Protein AF-A0A7S2UTF7-F1 (afdb_monomer_lite)

Radius of gyration: 22.16 Å; chains: 1; bounding box: 65×54×62 Å

Sequence (319 aa):
NARALSFVKFNALLNGFNDDRVQVLQGDLIQLQQAFTTQRSPQIISTTTTTTLSHDAPKEAHQFWHSLKQPHALFPKRCASSHENNARPYDIILANPPFIPVPPDTEGVADGETHTKEADGSVIFQTDDNVRREISRRYGLFSSGGSDGENVLISVIQVASKLLATKEGLLAIVSEYMNPPMPSTPSSDLKDDTNRNRNDVLDVCQKMQYWWEIASSHCSAKGILLTNEFPLSALEYARRRANDASEWHSWEQHLIACNITTISPGLLFVRTEEASGRFDLHHYITPKTDKGSIWTPNNFKAVEFTKQSLSQLWGDGER

pLDDT: mean 71.81, std 21.93, range [31.22, 96.62]

InterPro domains:
  IPR002052 DNA methylase, N-6 adenine-specific, conserved site [PS00092] (93-99)
  IPR029063 S-adenosyl-L-methionine-dependent methyltransferase superfamily [G3DSA:3.40.50.150] (1-185)
  IPR029063 S-adenosyl-L-methionine-dependent methyltransferase superfamily [SSF53335] (2-165)

Structure (mmCIF, N/CA/C/O backbone):
data_AF-A0A7S2UTF7-F1
#
_entry.id   AF-A0A7S2UTF7-F1
#
loop_
_atom_site.group_PDB
_atom_site.id
_atom_site.type_symbol
_atom_site.label_atom_id
_atom_site.label_alt_id
_atom_site.label_comp_id
_atom_site.label_asym_id
_atom_site.label_entity_id
_atom_site.label_seq_id
_atom_site.pdbx_PDB_ins_code
_atom_site.Cartn_x
_atom_site.Cartn_y
_atom_site.Cartn_z
_atom_site.occupancy
_atom_site.B_iso_or_equiv
_atom_site.auth_seq_id
_atom_site.auth_comp_id
_atom_site.auth_asym_id
_atom_site.auth_atom_id
_atom_site.pdbx_PDB_model_num
ATOM 1 N N . ASN A 1 1 ? -15.471 -10.642 -9.808 1.00 51.31 1 ASN A N 1
ATOM 2 C CA . ASN A 1 1 ? -14.606 -11.734 -10.312 1.00 51.31 1 ASN A CA 1
ATOM 3 C C . ASN A 1 1 ? -14.613 -12.869 -9.300 1.00 51.31 1 ASN A C 1
ATOM 5 O O . ASN A 1 1 ? -14.343 -12.610 -8.137 1.00 51.31 1 ASN A O 1
ATOM 9 N N . ALA A 1 2 ? -14.923 -14.095 -9.721 1.00 48.34 2 ALA A N 1
ATOM 10 C CA . ALA A 1 2 ? -15.074 -15.238 -8.817 1.00 48.34 2 ALA A CA 1
ATOM 11 C C . ALA A 1 2 ? -13.768 -15.676 -8.122 1.00 48.34 2 ALA A C 1
ATOM 13 O O . ALA A 1 2 ? -13.809 -16.105 -6.978 1.00 48.34 2 ALA A O 1
ATOM 14 N N . ARG A 1 3 ? -12.604 -15.513 -8.762 1.00 45.22 3 ARG A N 1
ATOM 15 C CA . ARG A 1 3 ? -11.300 -15.974 -8.259 1.00 45.22 3 ARG A CA 1
ATOM 16 C C . ARG A 1 3 ? -10.802 -15.173 -7.054 1.00 45.22 3 ARG A C 1
ATOM 18 O O . ARG A 1 3 ? -10.359 -15.773 -6.082 1.00 45.22 3 ARG A O 1
ATOM 25 N N . ALA A 1 4 ? -10.905 -13.843 -7.090 1.00 50.38 4 ALA A N 1
ATOM 26 C CA . ALA A 1 4 ? -10.557 -12.994 -5.944 1.00 50.38 4 ALA A CA 1
ATOM 27 C C . ALA A 1 4 ? -11.474 -13.274 -4.740 1.00 50.38 4 ALA A C 1
ATOM 29 O O . ALA A 1 4 ? -11.007 -13.372 -3.611 1.00 50.38 4 ALA A O 1
ATOM 30 N N . LEU A 1 5 ? -12.767 -13.505 -4.996 1.00 56.62 5 LEU A N 1
ATOM 31 C CA . LEU A 1 5 ? -13.734 -13.912 -3.971 1.00 56.62 5 LEU A CA 1
ATOM 32 C C . LEU A 1 5 ? -13.377 -15.267 -3.364 1.00 56.62 5 LEU A C 1
ATOM 34 O O . LEU A 1 5 ? -13.376 -15.404 -2.146 1.00 56.62 5 LEU A O 1
ATOM 38 N N . SER A 1 6 ? -13.030 -16.251 -4.196 1.00 53.44 6 SER A N 1
ATOM 39 C CA . SER A 1 6 ? -12.553 -17.552 -3.729 1.00 53.44 6 SER A CA 1
ATOM 40 C C . SER A 1 6 ? -11.276 -17.424 -2.902 1.00 53.44 6 SER A C 1
ATOM 42 O O . SER A 1 6 ? -11.156 -18.105 -1.893 1.00 53.44 6 SER A O 1
ATOM 44 N N . PHE A 1 7 ? -10.352 -16.535 -3.275 1.00 54.03 7 PHE A N 1
ATOM 45 C CA . PHE A 1 7 ? -9.117 -16.306 -2.522 1.00 54.03 7 PHE A CA 1
ATOM 46 C C . PHE A 1 7 ? -9.369 -15.638 -1.162 1.00 54.03 7 PHE A C 1
ATOM 48 O O . PHE A 1 7 ? -8.790 -16.049 -0.159 1.00 54.03 7 PHE A O 1
ATOM 55 N N . VAL A 1 8 ? -10.257 -14.642 -1.100 1.00 59.91 8 VAL A N 1
ATOM 56 C CA . VAL A 1 8 ? -10.654 -13.989 0.159 1.00 59.91 8 VAL A CA 1
ATOM 57 C C . VAL A 1 8 ? -11.387 -14.971 1.074 1.00 59.91 8 VAL A C 1
ATOM 59 O O . VAL A 1 8 ? -11.031 -15.089 2.243 1.00 59.91 8 VAL A O 1
ATOM 62 N N . LYS A 1 9 ? -12.346 -15.739 0.540 1.00 61.28 9 LYS A N 1
ATOM 63 C CA . LYS A 1 9 ? -13.046 -16.792 1.293 1.00 61.28 9 LYS A CA 1
ATOM 64 C C . LYS A 1 9 ? -12.088 -17.863 1.806 1.00 61.28 9 LYS A C 1
ATOM 66 O O . LYS A 1 9 ? -12.155 -18.238 2.968 1.00 61.28 9 LYS A O 1
ATOM 71 N N . PHE A 1 10 ? -11.155 -18.306 0.967 1.00 58.03 10 PHE A N 1
ATOM 72 C CA . PHE A 1 10 ? -10.124 -19.264 1.356 1.00 58.03 10 PHE A CA 1
ATOM 73 C C . PHE A 1 10 ? -9.250 -18.743 2.507 1.00 58.03 10 PHE A C 1
ATOM 75 O O . PHE A 1 10 ? -9.032 -19.462 3.477 1.00 58.03 10 PHE A O 1
ATOM 82 N N . ASN A 1 11 ? -8.802 -17.484 2.450 1.00 52.25 11 ASN A N 1
ATOM 83 C CA . ASN A 1 11 ? -8.038 -16.879 3.545 1.00 52.25 11 ASN A CA 1
ATOM 84 C C . ASN A 1 11 ? -8.863 -16.735 4.830 1.00 52.25 11 ASN A C 1
ATOM 86 O O . ASN A 1 11 ? -8.334 -16.956 5.916 1.00 52.25 11 ASN A O 1
ATOM 90 N N . ALA A 1 12 ? -10.148 -16.394 4.731 1.00 63.25 12 ALA A N 1
ATOM 91 C CA . ALA A 1 12 ? -11.024 -16.316 5.895 1.00 63.25 12 ALA A CA 1
ATOM 92 C C . ALA A 1 12 ? -11.204 -17.694 6.562 1.00 63.25 12 ALA A C 1
ATOM 94 O O . ALA A 1 12 ? -11.025 -17.815 7.774 1.00 63.25 12 ALA A O 1
ATOM 95 N N . LEU A 1 13 ? -11.431 -18.745 5.766 1.00 60.41 13 LEU A N 1
ATOM 96 C CA . LEU A 1 13 ? -11.520 -20.128 6.250 1.00 60.41 13 LEU A CA 1
ATOM 97 C C . LEU A 1 13 ? -10.223 -20.586 6.932 1.00 60.41 13 LEU A C 1
ATOM 99 O O . LEU A 1 13 ? -10.274 -21.175 8.009 1.00 60.41 13 LEU A O 1
ATOM 103 N N . LEU A 1 14 ? -9.056 -20.266 6.356 1.00 54.56 14 LEU A N 1
ATOM 104 C CA . LEU A 1 14 ? -7.750 -20.564 6.963 1.00 54.56 14 LEU A CA 1
ATOM 105 C C . LEU A 1 14 ? -7.560 -19.924 8.347 1.00 54.56 14 LEU A C 1
ATOM 107 O O . LEU A 1 14 ? -6.813 -20.457 9.161 1.00 54.56 14 LEU A O 1
ATOM 111 N N . ASN A 1 15 ? -8.237 -18.807 8.620 1.00 55.47 15 ASN A N 1
ATOM 112 C CA . ASN A 1 15 ? -8.179 -18.099 9.898 1.00 55.47 15 ASN A CA 1
ATOM 113 C C . ASN A 1 15 ? -9.370 -18.429 10.821 1.00 55.47 15 ASN A C 1
ATOM 115 O O . ASN A 1 15 ? -9.618 -17.714 11.788 1.00 55.47 15 ASN A O 1
ATOM 119 N N . GLY A 1 16 ? -10.110 -19.510 10.540 1.00 71.69 16 GLY A N 1
ATOM 120 C CA . GLY A 1 16 ? -11.188 -20.006 11.401 1.00 71.69 16 GLY A CA 1
ATOM 121 C C . GLY A 1 16 ? -12.515 -19.252 11.275 1.00 71.69 16 GLY A C 1
ATOM 122 O O . GLY A 1 16 ? -13.391 -19.404 12.128 1.00 71.69 16 GLY A O 1
ATOM 123 N N . PHE A 1 17 ? -12.688 -18.439 10.231 1.00 72.62 17 PHE A N 1
ATOM 124 C CA . PHE A 1 17 ? -13.971 -17.810 9.930 1.00 72.62 17 PHE A CA 1
ATOM 125 C C . PHE A 1 17 ? -14.799 -18.725 9.027 1.00 72.62 17 PHE A C 1
ATOM 127 O O . PHE A 1 17 ? -14.379 -19.062 7.923 1.00 72.62 17 PHE A O 1
ATOM 134 N N . ASN A 1 18 ? -15.986 -19.107 9.492 1.00 76.56 18 ASN A N 1
ATOM 135 C CA . ASN A 1 18 ? -16.947 -19.887 8.714 1.00 76.56 18 ASN A CA 1
ATOM 136 C C . ASN A 1 18 ? -17.632 -19.019 7.638 1.00 76.56 18 ASN A C 1
ATOM 138 O O . ASN A 1 18 ? -17.727 -17.798 7.782 1.00 76.56 18 ASN A O 1
ATOM 142 N N . ASP A 1 19 ? -18.135 -19.650 6.570 1.00 63.94 19 ASP A N 1
ATOM 143 C CA . ASP A 1 19 ? -18.742 -18.976 5.404 1.00 63.94 19 ASP A CA 1
ATOM 144 C C . ASP A 1 19 ? -19.927 -18.052 5.756 1.00 63.94 19 ASP A C 1
ATOM 146 O O . ASP A 1 19 ? -20.158 -17.055 5.074 1.00 63.94 19 ASP A O 1
ATOM 150 N N . ASP A 1 20 ? -20.659 -18.344 6.831 1.00 73.19 20 ASP A N 1
ATOM 151 C CA . ASP A 1 20 ? -21.780 -17.546 7.347 1.00 73.19 20 ASP A CA 1
ATOM 152 C C . ASP A 1 20 ? -21.342 -16.223 7.999 1.00 73.19 20 ASP A C 1
ATOM 154 O O . ASP A 1 20 ? -22.146 -15.300 8.134 1.00 73.19 20 ASP A O 1
ATOM 158 N N . ARG A 1 21 ? -20.059 -16.103 8.362 1.00 62.19 21 ARG A N 1
ATOM 159 C CA . ARG A 1 21 ? -19.461 -14.906 8.975 1.00 62.19 21 ARG A CA 1
ATOM 160 C C . ARG A 1 21 ? -18.702 -14.027 7.979 1.00 62.19 21 ARG A C 1
ATOM 162 O O . ARG A 1 21 ? -18.262 -12.940 8.348 1.00 62.19 21 ARG A O 1
ATOM 169 N N . VAL A 1 22 ? -18.533 -14.477 6.734 1.00 57.09 22 VAL A N 1
ATOM 170 C CA . VAL A 1 22 ? -17.752 -13.776 5.704 1.00 57.09 22 VAL A CA 1
ATOM 171 C C . VAL A 1 22 ? -18.694 -13.119 4.700 1.00 57.09 22 VAL A C 1
ATOM 173 O O . VAL A 1 22 ? -19.128 -13.726 3.720 1.00 57.09 22 VAL A O 1
ATOM 176 N N . GLN A 1 23 ? -18.992 -11.838 4.915 1.00 63.75 23 GLN A N 1
ATOM 177 C CA . GLN A 1 23 ? -19.754 -11.049 3.952 1.00 63.75 23 GLN A CA 1
ATOM 178 C C . GLN A 1 23 ? -18.811 -10.411 2.929 1.00 63.75 23 GLN A C 1
ATOM 180 O O . GLN A 1 23 ? -17.937 -9.621 3.278 1.00 63.75 23 GLN A O 1
ATOM 185 N N . VAL A 1 24 ? -19.003 -10.722 1.644 1.00 58.81 24 VAL A N 1
ATOM 186 C CA . VAL A 1 24 ? -18.261 -10.046 0.576 1.00 58.81 24 VAL A CA 1
ATOM 187 C C . VAL A 1 24 ? -19.055 -8.852 0.050 1.00 58.81 24 VAL A C 1
ATOM 189 O O . VAL A 1 24 ? -20.098 -9.014 -0.585 1.00 58.81 24 VAL A O 1
ATOM 192 N N . LEU A 1 25 ? -18.528 -7.646 0.259 1.00 58.56 25 LEU A N 1
ATOM 193 C CA . LEU A 1 25 ? -19.060 -6.405 -0.306 1.00 58.56 25 LEU A CA 1
ATOM 194 C C . LEU A 1 25 ? -18.629 -6.263 -1.773 1.00 58.56 25 LEU A C 1
ATOM 196 O O . LEU A 1 25 ? -17.649 -5.600 -2.100 1.00 58.56 25 LEU A O 1
ATOM 200 N N . GLN A 1 26 ? -19.338 -6.945 -2.672 1.00 54.78 26 GLN A N 1
ATOM 201 C CA . GLN A 1 26 ? -19.030 -6.930 -4.107 1.00 54.78 26 GLN A CA 1
ATOM 202 C C . GLN A 1 26 ? -19.720 -5.776 -4.863 1.00 54.78 26 GLN A C 1
ATOM 204 O O . GLN A 1 26 ? -19.207 -5.327 -5.886 1.00 54.78 26 GLN A O 1
ATOM 209 N N . GLY A 1 27 ? -20.880 -5.312 -4.384 1.00 44.91 27 GLY A N 1
ATOM 210 C CA . GLY A 1 27 ? -21.711 -4.315 -5.076 1.00 44.91 27 GLY A CA 1
ATOM 211 C C . GLY A 1 27 ? -21.242 -2.869 -4.902 1.00 44.91 27 GLY A C 1
ATOM 212 O O . GLY A 1 27 ? -21.263 -2.100 -5.861 1.00 44.91 27 GLY A O 1
ATOM 213 N N . ASP A 1 28 ? -20.755 -2.524 -3.709 1.00 45.81 28 ASP A N 1
ATOM 214 C CA . ASP A 1 28 ? -20.515 -1.126 -3.328 1.00 45.81 28 ASP A CA 1
ATOM 215 C C . ASP A 1 28 ? -19.267 -0.540 -4.003 1.00 45.81 28 ASP A C 1
ATOM 217 O O . ASP A 1 28 ? -19.262 0.624 -4.389 1.00 45.81 28 ASP A O 1
ATOM 221 N N . LEU A 1 29 ? -18.225 -1.351 -4.232 1.00 44.47 29 LEU A N 1
ATOM 222 C CA . LEU A 1 29 ? -16.985 -0.900 -4.881 1.00 44.47 29 LEU A CA 1
ATOM 223 C C . LEU A 1 29 ? -17.160 -0.626 -6.380 1.00 44.47 29 LEU A C 1
ATOM 225 O O . LEU A 1 29 ? -16.606 0.345 -6.886 1.00 44.47 29 LEU A O 1
ATOM 229 N N . ILE A 1 30 ? -17.952 -1.441 -7.087 1.00 44.75 30 ILE A N 1
ATOM 230 C CA . ILE A 1 30 ? -18.241 -1.227 -8.516 1.00 44.75 30 ILE A CA 1
ATOM 231 C C . ILE A 1 30 ? -19.113 0.021 -8.691 1.00 44.75 30 ILE A C 1
ATOM 233 O O . ILE A 1 30 ? -18.853 0.819 -9.587 1.00 44.75 30 ILE A O 1
ATOM 237 N N . GLN A 1 31 ? -20.103 0.230 -7.818 1.00 43.66 31 GLN A N 1
ATOM 238 C CA . GLN A 1 31 ? -20.936 1.436 -7.843 1.00 43.66 31 GLN A CA 1
ATOM 239 C C . GLN A 1 31 ? -20.150 2.693 -7.449 1.00 43.66 31 GLN A C 1
ATOM 241 O O . GLN A 1 31 ? -20.325 3.731 -8.082 1.00 43.66 31 GLN A O 1
ATOM 246 N N . LEU A 1 32 ? -19.230 2.601 -6.480 1.00 47.50 32 LEU A N 1
ATOM 247 C CA . LEU A 1 32 ? -18.285 3.676 -6.158 1.00 47.50 32 LEU A CA 1
ATOM 248 C C . LEU A 1 32 ? -17.395 4.002 -7.360 1.00 47.50 32 LEU A C 1
ATOM 250 O O . LEU A 1 32 ? -17.325 5.158 -7.765 1.00 47.50 32 LEU A O 1
ATOM 254 N N . GLN A 1 33 ? -16.776 2.998 -7.986 1.00 45.72 33 GLN A N 1
ATOM 255 C CA . GLN A 1 33 ? -15.935 3.193 -9.169 1.00 45.72 33 GLN A CA 1
ATOM 256 C C . GLN A 1 33 ? -16.728 3.803 -10.337 1.00 45.72 33 GLN A C 1
ATOM 258 O O . GLN A 1 33 ? -16.247 4.730 -10.986 1.00 45.72 33 GLN A O 1
ATOM 263 N N . GLN A 1 34 ? -17.960 3.349 -10.586 1.00 45.62 34 GLN A N 1
ATOM 264 C CA . GLN A 1 34 ? -18.842 3.926 -11.607 1.00 45.62 34 GLN A CA 1
ATOM 265 C C . GLN A 1 34 ? -19.248 5.366 -11.279 1.00 45.62 34 GLN A C 1
ATOM 267 O O . GLN A 1 34 ? -19.264 6.202 -12.180 1.00 45.62 34 GLN A O 1
ATOM 272 N N . ALA A 1 35 ? -19.503 5.698 -10.013 1.00 49.00 35 ALA A N 1
ATOM 273 C CA . ALA A 1 35 ? -19.770 7.070 -9.586 1.00 49.00 35 ALA A CA 1
ATOM 274 C C . ALA A 1 35 ? -18.553 7.986 -9.805 1.00 49.00 35 ALA A C 1
ATOM 276 O O . ALA A 1 35 ? -18.703 9.074 -10.359 1.00 49.00 35 ALA A O 1
ATOM 277 N N . PHE A 1 36 ? -17.344 7.512 -9.483 1.00 45.62 36 PHE A N 1
ATOM 278 C CA . PHE A 1 36 ? -16.095 8.224 -9.776 1.00 45.62 36 PHE A CA 1
ATOM 279 C C . PHE A 1 36 ? -15.838 8.378 -11.285 1.00 45.62 36 PHE A C 1
ATOM 281 O O . PHE A 1 36 ? -15.323 9.404 -11.723 1.00 45.62 36 PHE A O 1
ATOM 288 N N . THR A 1 37 ? -16.220 7.387 -12.097 1.00 44.19 37 THR A N 1
ATOM 289 C CA . THR A 1 37 ? -16.022 7.414 -13.559 1.00 44.19 37 THR A CA 1
ATOM 290 C C . THR A 1 37 ? -17.047 8.311 -14.260 1.00 44.19 37 THR A C 1
ATOM 292 O O . THR A 1 37 ? -16.703 9.045 -15.180 1.00 44.19 37 THR A O 1
ATOM 295 N N . THR A 1 38 ? -18.298 8.327 -13.794 1.00 43.56 38 THR A N 1
ATOM 296 C CA . THR A 1 38 ? -19.379 9.143 -14.381 1.00 43.56 38 THR A CA 1
ATOM 297 C C . THR A 1 38 ? -19.178 10.638 -14.096 1.00 43.56 38 THR A C 1
ATOM 299 O O . THR A 1 38 ? -19.540 11.479 -14.914 1.00 43.56 38 THR A O 1
ATOM 302 N N . GLN A 1 39 ? -18.520 10.985 -12.984 1.00 45.44 39 GLN A N 1
ATOM 303 C CA . GLN A 1 39 ? -18.113 12.363 -12.676 1.00 45.44 39 GLN A CA 1
ATOM 304 C C . GLN A 1 39 ? -16.888 12.850 -13.475 1.00 45.44 39 GLN A C 1
ATOM 306 O O . GLN A 1 39 ? -16.583 14.038 -13.440 1.00 45.44 39 GLN A O 1
ATOM 311 N N . ARG A 1 40 ? -16.206 11.968 -14.222 1.00 38.16 40 ARG A N 1
ATOM 312 C CA . ARG A 1 40 ? -15.076 12.314 -15.104 1.00 38.16 40 ARG A CA 1
ATOM 313 C C . ARG A 1 40 ? -15.477 12.669 -16.537 1.00 38.16 40 ARG A C 1
ATOM 315 O O . ARG A 1 40 ? -14.590 12.954 -17.335 1.00 38.16 40 ARG A O 1
ATOM 322 N N . SER A 1 41 ? -16.765 12.670 -16.890 1.00 32.31 41 SER A N 1
ATOM 323 C CA . SER A 1 41 ? -17.177 13.098 -18.232 1.00 32.31 41 SER A CA 1
ATOM 324 C C . SER A 1 41 ? -16.871 14.595 -18.398 1.00 32.31 41 SER A C 1
ATOM 326 O O . SER A 1 41 ? -17.471 15.403 -17.682 1.00 32.31 41 SER A O 1
ATOM 328 N N . PRO A 1 42 ? -15.969 15.006 -19.309 1.00 38.03 42 PRO A N 1
ATOM 329 C CA . PRO A 1 42 ? -15.721 16.417 -19.531 1.00 38.03 42 PRO A CA 1
ATOM 330 C C . PRO A 1 42 ? -16.972 17.003 -20.177 1.00 38.03 42 PRO A C 1
ATOM 332 O O . PRO A 1 42 ? -17.343 16.625 -21.290 1.00 38.03 42 PRO A O 1
ATOM 335 N N . GLN A 1 43 ? -17.637 17.936 -19.496 1.00 35.62 43 GLN A N 1
ATOM 336 C CA . GLN A 1 43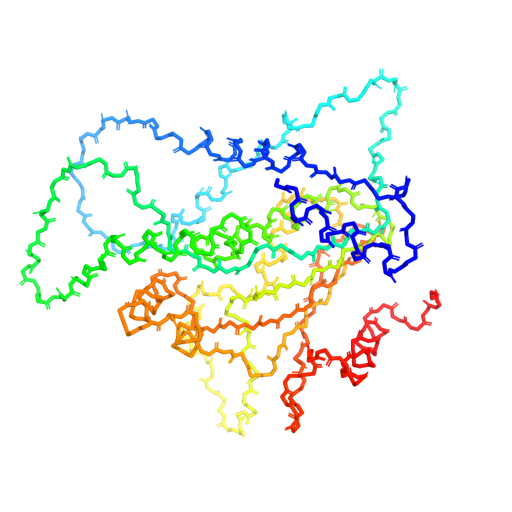 ? -18.447 18.895 -20.230 1.00 35.62 43 GLN A CA 1
ATOM 337 C C . GLN A 1 43 ? -17.475 19.723 -21.064 1.00 35.62 43 GLN A C 1
ATOM 339 O O . GLN A 1 43 ? -16.753 20.568 -20.541 1.00 35.62 43 GLN A O 1
ATOM 344 N N . ILE A 1 44 ? -17.426 19.423 -22.361 1.00 35.47 44 ILE A N 1
ATOM 345 C CA . ILE A 1 44 ? -16.749 20.237 -23.363 1.00 35.47 44 ILE A CA 1
AT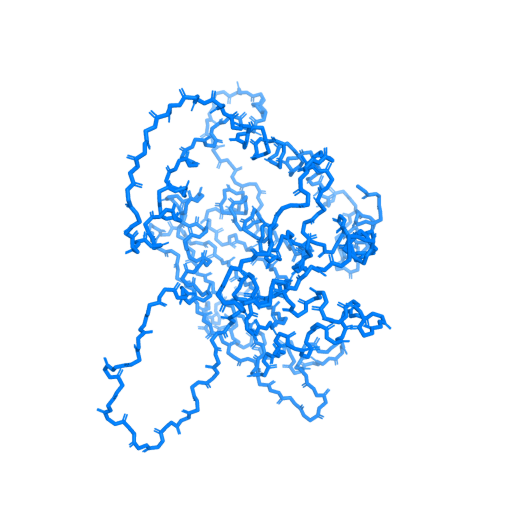OM 346 C C . ILE A 1 44 ? -17.467 21.588 -23.372 1.00 35.47 44 ILE A C 1
ATOM 348 O O . ILE A 1 44 ? -18.485 21.768 -24.035 1.00 35.47 44 ILE A O 1
ATOM 352 N N . ILE A 1 45 ? -16.960 22.532 -22.586 1.00 36.47 45 ILE A N 1
ATOM 353 C CA . ILE A 1 45 ? -17.281 23.943 -22.738 1.00 36.47 45 ILE A CA 1
ATOM 354 C C . ILE A 1 45 ? -16.210 24.498 -23.669 1.00 36.47 45 ILE A C 1
ATOM 356 O O . ILE A 1 45 ? -15.068 24.725 -23.275 1.00 36.47 45 ILE A O 1
ATOM 360 N N . SER A 1 46 ? -16.571 24.666 -24.940 1.00 34.72 46 SER A N 1
ATOM 361 C CA . SER A 1 46 ? -15.759 25.395 -25.907 1.00 34.72 46 SER A CA 1
ATOM 362 C C . SER A 1 46 ? -15.696 26.868 -25.504 1.00 34.72 46 SER A C 1
ATOM 364 O O . SER A 1 46 ? -16.605 27.637 -25.802 1.00 34.72 46 SER A O 1
ATOM 366 N N . THR A 1 47 ? -14.611 27.275 -24.851 1.00 33.31 47 THR A N 1
ATOM 367 C CA . THR A 1 47 ? -14.245 28.690 -24.720 1.00 33.31 47 THR A CA 1
ATOM 368 C C . THR A 1 47 ? -12.843 28.905 -25.256 1.00 33.31 47 THR A C 1
ATOM 370 O O . THR A 1 47 ? -11.842 28.614 -24.606 1.00 33.31 47 THR A O 1
ATOM 373 N N . THR A 1 48 ? -12.794 29.422 -26.478 1.00 34.56 48 THR A N 1
ATOM 374 C CA . THR A 1 48 ? -11.607 29.937 -27.150 1.00 34.56 48 THR A CA 1
ATOM 375 C C . THR A 1 48 ? -11.120 31.180 -26.407 1.00 34.56 48 THR A C 1
ATOM 377 O O . THR A 1 48 ? -11.697 32.254 -26.555 1.00 34.56 48 THR A O 1
ATOM 380 N N . THR A 1 49 ? -10.050 31.058 -25.621 1.00 33.06 49 THR A N 1
ATOM 381 C CA . THR A 1 49 ? -9.285 32.236 -25.189 1.00 33.06 49 THR A CA 1
ATOM 382 C C . THR A 1 49 ? -7.807 31.898 -25.091 1.00 33.06 49 THR A C 1
ATOM 384 O O . THR A 1 49 ? -7.378 31.105 -24.258 1.00 33.06 49 THR A O 1
ATOM 387 N N . THR A 1 50 ? -7.042 32.505 -25.990 1.00 38.25 50 THR A N 1
ATOM 388 C CA . THR A 1 50 ? -5.587 32.458 -26.070 1.00 38.25 50 THR A CA 1
ATOM 389 C C . THR A 1 50 ? -4.997 33.226 -24.889 1.00 38.25 50 THR A C 1
ATOM 391 O O . THR A 1 50 ? -5.106 34.451 -24.856 1.00 38.25 50 THR A O 1
ATOM 394 N N . THR A 1 51 ? -4.356 32.536 -23.941 1.00 32.31 51 THR A N 1
ATOM 395 C CA . THR A 1 51 ? -3.578 33.199 -22.883 1.00 32.31 51 THR A CA 1
ATOM 396 C C . THR A 1 51 ? -2.257 32.472 -22.642 1.00 32.31 51 THR A C 1
ATOM 398 O O . THR A 1 51 ? -2.187 31.251 -22.571 1.00 32.31 51 THR A O 1
ATOM 401 N N . THR A 1 52 ? -1.209 33.283 -22.579 1.00 34.81 52 THR A N 1
ATOM 402 C CA . THR A 1 52 ? 0.224 32.997 -22.478 1.00 34.81 52 THR A CA 1
ATOM 403 C C . THR A 1 52 ? 0.646 32.153 -21.272 1.00 34.81 52 THR A C 1
ATOM 405 O O . THR A 1 52 ? 0.162 32.354 -20.160 1.00 34.81 52 THR A O 1
ATOM 408 N N . LEU A 1 53 ? 1.625 31.273 -21.524 1.00 35.84 53 LEU A N 1
ATOM 409 C CA . LEU A 1 53 ? 2.321 30.385 -20.587 1.00 35.84 53 LEU A CA 1
ATOM 410 C C . LEU A 1 53 ? 2.860 31.109 -19.340 1.00 35.84 53 LEU A C 1
ATOM 412 O O . LEU A 1 53 ? 3.699 32.003 -19.443 1.00 35.84 53 LEU A O 1
ATOM 416 N N . SER A 1 54 ? 2.433 30.642 -18.167 1.00 31.22 54 SER A N 1
ATOM 417 C CA . SER A 1 54 ? 3.028 30.923 -16.858 1.00 31.22 54 SER A CA 1
ATOM 418 C C . SER A 1 54 ? 3.151 29.609 -16.088 1.00 31.22 54 SER A C 1
ATOM 420 O O . SER A 1 54 ? 2.168 28.887 -15.940 1.00 31.22 54 SER A O 1
ATOM 422 N N . HIS A 1 55 ? 4.359 29.309 -15.605 1.00 39.69 55 HIS A N 1
ATOM 423 C CA . HIS A 1 55 ? 4.671 28.176 -14.733 1.00 39.69 55 HIS A CA 1
ATOM 424 C C . HIS A 1 55 ? 3.933 28.303 -13.391 1.00 39.69 55 HIS A C 1
ATOM 426 O O . HIS A 1 55 ? 4.344 29.099 -12.556 1.00 39.69 55 HIS A O 1
ATOM 432 N N . ASP A 1 56 ? 2.876 27.518 -13.170 1.00 35.41 56 ASP A N 1
ATOM 433 C CA . ASP A 1 56 ? 2.192 27.429 -11.868 1.00 35.41 56 ASP A CA 1
ATOM 434 C C . ASP A 1 56 ? 1.509 26.045 -11.714 1.00 35.41 56 ASP A C 1
ATOM 436 O O . ASP A 1 56 ? 0.296 25.915 -11.587 1.00 35.41 56 ASP A O 1
ATOM 440 N N . ALA A 1 57 ? 2.309 24.973 -11.761 1.00 38.62 57 ALA A N 1
ATOM 441 C CA . ALA A 1 57 ? 1.846 23.578 -11.738 1.00 38.62 57 ALA A CA 1
ATOM 442 C C . ALA A 1 57 ? 1.380 22.971 -10.379 1.00 38.62 57 ALA A C 1
ATOM 444 O O . ALA A 1 57 ? 0.788 21.894 -10.430 1.00 38.62 57 ALA A O 1
ATOM 445 N N . PRO A 1 58 ? 1.538 23.567 -9.169 1.00 38.47 58 PRO A N 1
ATOM 446 C CA . PRO A 1 58 ? 1.048 22.903 -7.945 1.00 38.47 58 PRO A CA 1
ATOM 447 C C . PRO A 1 58 ? -0.419 23.201 -7.578 1.00 38.47 58 PRO A C 1
ATOM 449 O O . PRO A 1 58 ? -0.983 22.546 -6.701 1.00 38.47 58 PRO A O 1
ATOM 452 N N . LYS A 1 59 ? -1.075 24.193 -8.200 1.00 37.78 59 LYS A N 1
ATOM 453 C CA . LYS A 1 59 ? -2.414 24.649 -7.757 1.00 37.78 59 LYS A CA 1
ATOM 454 C C . LYS A 1 59 ? -3.575 23.793 -8.277 1.00 37.78 59 LYS A C 1
ATOM 456 O O . LYS A 1 59 ? -4.623 23.735 -7.631 1.00 37.78 59 LYS A O 1
ATOM 461 N N . GLU A 1 60 ? -3.396 23.093 -9.394 1.00 36.03 60 GLU A N 1
ATOM 462 C CA . GLU A 1 60 ? -4.477 22.346 -10.057 1.00 36.03 60 GLU A CA 1
ATOM 463 C C . GLU A 1 60 ? -4.804 21.020 -9.363 1.00 36.03 60 GLU A C 1
ATOM 465 O O . GLU A 1 60 ? -5.980 20.682 -9.214 1.00 36.03 60 GLU A O 1
ATOM 470 N N . ALA A 1 61 ? -3.800 20.324 -8.814 1.00 36.78 61 ALA A N 1
ATOM 471 C CA . ALA A 1 61 ? -4.040 19.145 -7.983 1.00 36.78 61 ALA A CA 1
ATOM 472 C C . ALA A 1 61 ? -4.911 19.511 -6.767 1.00 36.78 61 ALA A C 1
ATOM 474 O O . ALA A 1 61 ? -5.889 18.832 -6.465 1.00 36.78 61 ALA A O 1
ATOM 475 N N . HIS A 1 62 ? -4.633 20.645 -6.118 1.00 36.62 62 HIS A N 1
ATOM 476 C CA . HIS A 1 62 ? -5.355 21.079 -4.921 1.00 36.62 62 HIS A CA 1
ATOM 477 C C . HIS A 1 62 ? -6.815 21.502 -5.197 1.00 36.62 62 HIS A C 1
ATOM 479 O O . HIS A 1 62 ? -7.685 21.276 -4.351 1.00 36.62 62 HIS A O 1
ATOM 485 N N . GLN A 1 63 ? -7.110 22.082 -6.370 1.00 35.53 63 GLN A N 1
ATOM 486 C CA . GLN A 1 63 ? -8.480 22.422 -6.793 1.00 35.53 63 GLN A CA 1
ATOM 487 C C . GLN A 1 63 ? -9.284 21.197 -7.253 1.00 35.53 63 GLN A C 1
ATOM 489 O O . GLN A 1 63 ? -10.475 21.107 -6.943 1.00 35.53 63 GLN A O 1
ATOM 494 N N . PHE A 1 64 ? -8.642 20.226 -7.910 1.00 37.50 64 PHE A N 1
ATOM 495 C CA . PHE A 1 64 ? -9.273 18.973 -8.334 1.00 37.50 64 PHE A CA 1
ATOM 496 C C . PHE A 1 64 ? -9.859 18.197 -7.141 1.00 37.50 64 PHE A C 1
ATOM 498 O O . PHE A 1 64 ? -11.032 17.812 -7.158 1.00 37.50 64 PHE A O 1
ATOM 505 N N . TRP A 1 65 ? -9.097 18.072 -6.048 1.00 36.88 65 TRP A N 1
ATOM 506 C CA . TRP A 1 65 ? -9.525 17.339 -4.849 1.00 36.88 65 TRP A CA 1
ATOM 507 C C . TRP A 1 65 ? -10.661 18.018 -4.065 1.00 36.88 65 TRP A C 1
ATOM 509 O O . TRP A 1 65 ? -11.470 17.336 -3.433 1.00 36.88 65 TRP A O 1
ATOM 519 N N . HIS A 1 66 ? -10.795 19.348 -4.134 1.00 36.56 66 HIS A N 1
ATOM 520 C CA . HIS A 1 66 ? -11.877 20.072 -3.455 1.00 36.56 66 HIS A CA 1
ATOM 521 C C . HIS A 1 66 ? -13.268 19.849 -4.078 1.00 36.56 66 HIS A C 1
ATOM 523 O O . HIS A 1 66 ? -14.271 20.053 -3.386 1.00 36.56 66 HIS A O 1
ATOM 529 N N . SER A 1 67 ? -13.343 19.400 -5.336 1.00 34.81 67 SER A N 1
ATOM 530 C CA . SER A 1 67 ? -14.605 19.147 -6.052 1.00 34.81 67 SER A CA 1
ATOM 531 C C . SER A 1 67 ? -15.322 17.845 -5.638 1.00 34.81 67 SER A C 1
ATOM 533 O O . SER A 1 67 ? -16.524 17.711 -5.856 1.00 34.81 67 SER A O 1
ATOM 535 N N . LEU A 1 68 ? -14.641 16.924 -4.942 1.00 36.97 68 LEU A N 1
ATOM 536 C CA . LEU A 1 68 ? -15.147 15.594 -4.545 1.00 36.97 68 LEU A CA 1
ATOM 537 C C . LEU A 1 68 ? -16.051 15.580 -3.285 1.00 36.97 68 LEU A C 1
ATOM 539 O O . LEU A 1 68 ? -16.346 14.524 -2.727 1.00 36.97 68 LEU A O 1
ATOM 543 N N . LYS A 1 69 ? -16.525 16.739 -2.810 1.00 38.56 69 LYS A N 1
ATOM 544 C CA . LYS A 1 69 ? -17.196 16.925 -1.502 1.00 38.56 69 LYS A CA 1
ATOM 545 C C . LYS A 1 69 ? -18.638 16.385 -1.356 1.00 38.56 69 LYS A C 1
ATOM 547 O O . LYS A 1 69 ? -19.317 16.767 -0.407 1.00 38.56 69 LYS A O 1
ATOM 552 N N . GLN A 1 70 ? -19.148 15.507 -2.223 1.00 42.25 70 GLN A N 1
ATOM 553 C CA . GLN A 1 70 ? -20.557 15.056 -2.154 1.00 42.25 70 GLN A CA 1
ATOM 554 C C . GLN A 1 70 ? -20.718 13.519 -2.246 1.00 42.25 70 GLN A C 1
ATOM 556 O O . GLN A 1 70 ? -21.103 13.008 -3.295 1.00 42.25 70 GLN A O 1
ATOM 561 N N . PRO A 1 71 ? -20.484 12.746 -1.161 1.00 38.91 71 PRO A N 1
ATOM 562 C CA . PRO A 1 71 ? -20.630 11.286 -1.171 1.00 38.91 71 PRO A CA 1
ATOM 563 C C . PRO A 1 71 ? -21.984 10.765 -0.638 1.00 38.91 71 PRO A C 1
ATOM 565 O O . PRO A 1 71 ? -22.113 9.572 -0.369 1.00 38.91 71 PRO A O 1
ATOM 568 N N . HIS A 1 72 ? -23.012 11.605 -0.465 1.00 40.84 72 HIS A N 1
ATOM 569 C CA . HIS A 1 72 ? -24.260 11.210 0.219 1.00 40.84 72 HIS A CA 1
ATOM 570 C C . HIS A 1 72 ? -25.195 10.262 -0.566 1.00 40.84 72 HIS A C 1
ATOM 572 O O . HIS A 1 72 ? -26.175 9.787 0.002 1.00 40.84 72 HIS A O 1
ATOM 578 N N . ALA A 1 73 ? -24.922 9.955 -1.839 1.00 39.75 73 ALA A N 1
ATOM 579 C CA . ALA A 1 73 ? -25.889 9.276 -2.713 1.00 39.75 73 ALA A CA 1
ATOM 580 C C . ALA A 1 73 ? -25.669 7.761 -2.934 1.00 39.75 73 ALA A C 1
ATOM 582 O O . ALA A 1 73 ? -26.475 7.143 -3.624 1.00 39.75 73 ALA A O 1
ATOM 583 N N . LEU A 1 74 ? -24.610 7.147 -2.388 1.00 39.19 74 LEU A N 1
ATOM 584 C CA . LEU A 1 74 ? -24.145 5.819 -2.844 1.00 39.19 74 LEU A CA 1
ATOM 585 C C . LEU A 1 74 ? -24.451 4.632 -1.920 1.00 39.19 74 LEU A C 1
ATOM 587 O O . LEU A 1 74 ? -24.039 3.518 -2.220 1.00 39.19 74 LEU A O 1
ATOM 591 N N . PHE A 1 75 ? -25.198 4.829 -0.833 1.00 40.72 75 PHE A N 1
ATOM 592 C CA . PHE A 1 75 ? -25.642 3.719 0.013 1.00 40.72 75 PHE A CA 1
ATOM 593 C C . PHE A 1 75 ? -27.152 3.516 -0.154 1.00 40.72 75 PHE A C 1
ATOM 595 O O . PHE A 1 75 ? -27.919 4.436 0.153 1.00 40.72 75 PHE A O 1
ATOM 602 N N . PRO A 1 76 ? -27.623 2.347 -0.631 1.00 36.78 76 PRO A N 1
ATOM 603 C CA . PRO A 1 76 ? -29.049 2.069 -0.661 1.00 36.78 76 PRO A CA 1
ATOM 604 C C . PRO A 1 76 ? -29.594 2.153 0.766 1.00 36.78 76 PRO A C 1
ATOM 606 O O . PRO A 1 76 ? -29.108 1.469 1.668 1.00 36.78 76 PRO A O 1
ATOM 609 N N . LYS A 1 77 ? -30.602 3.014 0.963 1.00 39.25 77 LYS A N 1
ATOM 610 C CA . LYS A 1 77 ? -31.367 3.141 2.209 1.00 39.25 77 LYS A CA 1
ATOM 611 C C . LYS A 1 77 ? -31.913 1.762 2.597 1.00 39.25 77 LYS A C 1
ATOM 613 O O . LYS A 1 77 ? -32.985 1.367 2.141 1.00 39.25 77 LYS A O 1
ATOM 618 N N . ARG A 1 78 ? -31.190 1.016 3.439 1.00 39.81 78 ARG A N 1
ATOM 619 C CA . ARG A 1 78 ? -31.773 -0.095 4.199 1.00 39.81 78 ARG A CA 1
ATOM 620 C C . ARG A 1 78 ? -32.926 0.488 5.011 1.00 39.81 78 ARG A C 1
ATOM 622 O O . ARG A 1 78 ? -32.768 1.554 5.598 1.00 39.81 78 ARG A O 1
ATOM 629 N N . CYS A 1 79 ? -34.075 -0.186 4.950 1.00 36.75 79 CYS A N 1
ATOM 630 C CA . CYS A 1 79 ? -35.355 0.197 5.538 1.00 36.75 79 CYS A CA 1
ATOM 631 C C . CYS A 1 79 ? -35.207 1.089 6.774 1.00 36.75 79 CYS A C 1
ATOM 633 O O . CYS A 1 79 ? -34.809 0.634 7.843 1.00 36.75 79 CYS A O 1
ATOM 635 N N . ALA A 1 80 ? -35.549 2.363 6.589 1.00 36.50 80 ALA A N 1
ATOM 636 C CA . ALA A 1 80 ? -35.660 3.346 7.645 1.00 36.50 80 ALA A CA 1
ATOM 637 C C . ALA A 1 80 ? -36.835 2.972 8.560 1.00 36.50 80 ALA A C 1
ATOM 639 O O . ALA A 1 80 ? -37.959 3.432 8.372 1.00 36.50 80 ALA A O 1
ATOM 640 N N . SER A 1 81 ? -36.576 2.121 9.551 1.00 40.78 81 SER A N 1
ATOM 641 C CA . SER A 1 81 ? -37.272 2.223 10.828 1.00 40.78 81 SER A CA 1
ATOM 642 C C . SER A 1 81 ? -36.567 3.313 11.625 1.00 40.78 81 SER A C 1
ATOM 644 O O . SER A 1 81 ? -35.369 3.235 11.891 1.00 40.78 81 SER A O 1
ATOM 646 N N . SER A 1 82 ? -37.321 4.356 11.935 1.00 41.28 82 SER A N 1
ATOM 647 C CA . SER A 1 82 ? -36.943 5.576 12.636 1.00 41.28 82 SER A CA 1
ATOM 648 C C . SER A 1 82 ? -36.282 5.317 13.997 1.00 41.28 82 SER A C 1
ATOM 650 O O . SER A 1 82 ? -36.958 5.277 15.017 1.00 41.28 82 SER A O 1
ATOM 652 N N . HIS A 1 83 ? -34.966 5.124 13.983 1.00 42.00 83 HIS A N 1
ATOM 653 C CA . HIS A 1 83 ? -33.985 5.525 14.992 1.00 42.00 83 HIS A CA 1
ATOM 654 C C . HIS A 1 83 ? -32.613 5.350 14.328 1.00 42.00 83 HIS A C 1
ATOM 656 O O . HIS A 1 83 ? -32.082 4.245 14.251 1.00 42.00 83 HIS A O 1
ATOM 662 N N . GLU A 1 84 ? -32.101 6.441 13.754 1.00 46.31 84 GLU A N 1
ATOM 663 C CA . GLU A 1 84 ? -30.843 6.537 13.004 1.00 46.31 84 GLU A CA 1
ATOM 664 C C . GLU A 1 84 ? -29.622 6.277 13.901 1.00 46.31 84 GLU A C 1
ATOM 666 O O . GLU A 1 84 ? -28.833 7.164 14.213 1.00 46.31 84 GLU A O 1
ATOM 671 N N . ASN A 1 85 ? -29.436 5.024 14.302 1.00 46.34 85 ASN A N 1
ATOM 672 C CA . ASN A 1 85 ? -28.121 4.532 14.661 1.00 46.34 85 ASN A CA 1
ATOM 673 C C . ASN A 1 85 ? -27.367 4.328 13.348 1.00 46.34 85 ASN A C 1
ATOM 675 O O . ASN A 1 85 ? -27.604 3.353 12.634 1.00 46.34 85 ASN A O 1
ATOM 679 N N . ASN A 1 86 ? -26.463 5.260 13.036 1.00 55.16 86 ASN A N 1
ATOM 680 C CA . ASN A 1 86 ? -25.369 5.090 12.079 1.00 55.16 86 ASN A CA 1
ATOM 681 C C . ASN A 1 86 ? -24.473 3.929 12.542 1.00 55.16 86 ASN A C 1
ATOM 683 O O . ASN A 1 86 ? -23.355 4.134 13.015 1.00 55.16 86 ASN A O 1
ATOM 687 N N . ALA A 1 87 ? -25.001 2.708 12.495 1.00 66.50 87 ALA A N 1
ATOM 688 C CA . ALA A 1 87 ? -24.338 1.517 12.977 1.00 66.50 87 ALA A CA 1
ATOM 689 C C . ALA A 1 87 ? -23.217 1.203 11.996 1.00 66.50 87 ALA A C 1
ATOM 691 O O . ALA A 1 87 ? -23.444 0.598 10.950 1.00 66.50 87 ALA A O 1
ATOM 692 N N . ARG A 1 88 ? -22.020 1.687 12.320 1.00 83.00 88 ARG A N 1
ATOM 693 C CA . ARG A 1 88 ? -20.772 1.297 11.679 1.00 83.00 88 ARG A CA 1
ATOM 694 C C . ARG A 1 88 ? -20.562 -0.187 11.984 1.00 83.00 88 ARG A C 1
ATOM 696 O O . ARG A 1 88 ? -20.269 -0.514 13.133 1.00 83.00 88 ARG A O 1
ATOM 703 N N . PRO A 1 89 ? -20.848 -1.089 11.034 1.00 83.19 89 PRO A N 1
ATOM 704 C CA . PRO A 1 89 ? -21.256 -2.438 11.404 1.00 83.19 89 PRO A CA 1
ATOM 705 C C . PRO A 1 89 ? -20.081 -3.405 11.559 1.00 83.19 89 PRO A C 1
ATOM 707 O O . PRO A 1 89 ? -20.317 -4.581 11.823 1.00 83.19 89 PRO A O 1
ATOM 710 N N . TYR A 1 90 ? -18.840 -2.947 11.368 1.00 91.50 90 TYR A N 1
ATOM 711 C CA . TYR A 1 90 ? -17.673 -3.823 11.373 1.00 91.50 90 TYR A CA 1
ATOM 712 C C . TYR A 1 90 ? -16.699 -3.461 12.486 1.00 91.50 90 TYR A C 1
ATOM 714 O O . TYR A 1 90 ? -16.164 -2.355 12.521 1.00 91.50 90 TYR A O 1
ATOM 722 N N . ASP A 1 91 ? -16.394 -4.436 13.335 1.00 91.25 91 ASP A N 1
ATOM 723 C CA . ASP A 1 91 ? -15.306 -4.329 14.309 1.00 91.25 91 ASP A CA 1
ATOM 724 C C . ASP A 1 91 ? -13.937 -4.469 13.635 1.00 91.25 91 ASP A C 1
ATOM 726 O O . ASP A 1 91 ? -12.951 -3.894 14.084 1.00 91.25 91 ASP A O 1
ATOM 730 N N . ILE A 1 92 ? -13.853 -5.246 12.550 1.00 93.50 92 ILE A N 1
ATOM 731 C CA . ILE A 1 92 ? -12.602 -5.525 11.841 1.00 93.50 92 ILE A CA 1
ATOM 732 C C . ILE A 1 92 ? -12.846 -5.511 10.331 1.00 93.50 92 ILE A C 1
ATOM 734 O O . ILE A 1 92 ? -13.766 -6.158 9.833 1.00 93.50 92 ILE A O 1
ATOM 738 N N . ILE A 1 93 ? -11.977 -4.820 9.597 1.00 92.25 93 ILE A N 1
ATOM 739 C CA . ILE A 1 93 ? -11.878 -4.855 8.138 1.00 92.25 93 ILE A CA 1
ATOM 740 C C . ILE A 1 93 ? -10.451 -5.260 7.772 1.00 92.25 93 ILE A C 1
ATOM 742 O O . ILE A 1 93 ? -9.484 -4.612 8.169 1.00 92.25 93 ILE A O 1
ATOM 746 N N . LEU A 1 94 ? -10.322 -6.328 6.987 1.00 91.31 94 LEU A N 1
ATOM 747 C CA . LEU A 1 94 ? -9.050 -6.796 6.441 1.00 91.31 94 LEU A CA 1
ATOM 748 C C . LEU A 1 94 ? -9.051 -6.577 4.929 1.00 91.31 94 LEU A C 1
ATOM 750 O O . LEU A 1 94 ? -10.022 -6.928 4.256 1.00 91.31 94 LEU A O 1
ATOM 754 N N . ALA A 1 95 ? -7.968 -6.027 4.388 1.00 90.38 95 ALA A N 1
ATOM 755 C CA . ALA A 1 95 ? -7.856 -5.743 2.966 1.00 90.38 95 ALA A CA 1
ATOM 756 C C . ALA A 1 95 ? -6.484 -6.127 2.398 1.00 90.38 95 ALA A C 1
ATOM 758 O O . ALA A 1 95 ? -5.442 -5.959 3.024 1.00 90.38 95 ALA A O 1
ATOM 759 N N . ASN A 1 96 ? -6.502 -6.618 1.164 1.00 93.00 96 ASN A N 1
ATOM 760 C CA . ASN A 1 96 ? -5.327 -6.793 0.317 1.00 93.00 96 ASN A CA 1
ATOM 761 C C . ASN A 1 96 ? -5.704 -6.260 -1.073 1.00 93.00 96 ASN A C 1
ATOM 763 O O . ASN A 1 96 ? -6.098 -7.049 -1.941 1.00 93.00 96 ASN A O 1
ATOM 767 N N . PRO A 1 97 ? -5.788 -4.925 -1.233 1.00 91.00 97 PRO A N 1
ATOM 768 C CA . PRO A 1 97 ? -6.219 -4.327 -2.484 1.00 91.00 97 PRO A CA 1
ATOM 769 C C . PRO A 1 97 ? -5.205 -4.615 -3.599 1.00 91.00 97 PRO A C 1
ATOM 771 O O . PRO A 1 97 ? -4.021 -4.778 -3.328 1.00 91.00 97 PRO A O 1
ATOM 774 N N . PRO A 1 98 ? -5.634 -4.633 -4.867 1.00 90.56 98 PRO A N 1
ATOM 775 C CA . PRO A 1 98 ? -4.737 -4.406 -5.996 1.00 90.56 98 PRO A CA 1
ATOM 776 C C . PRO A 1 98 ? -3.883 -3.144 -5.774 1.00 90.56 98 PRO A C 1
ATOM 778 O O . PRO A 1 98 ? -4.422 -2.108 -5.385 1.00 90.56 98 PRO A O 1
ATOM 781 N N . PHE A 1 99 ? -2.574 -3.233 -6.012 1.00 93.81 99 PHE A N 1
ATOM 782 C CA . PHE A 1 99 ? -1.605 -2.180 -5.664 1.00 93.81 99 PHE A CA 1
ATOM 783 C C . PHE A 1 99 ? -0.547 -1.914 -6.745 1.00 93.81 99 PHE A C 1
ATOM 785 O O . PHE A 1 99 ? 0.334 -1.080 -6.564 1.00 93.81 99 PHE A O 1
ATOM 792 N N . ILE A 1 100 ? -0.585 -2.631 -7.873 1.00 93.94 100 ILE A N 1
ATOM 793 C CA . ILE A 1 100 ? 0.399 -2.453 -8.945 1.00 93.94 100 ILE A CA 1
ATOM 794 C C . ILE A 1 100 ? 0.054 -1.175 -9.736 1.00 93.94 100 ILE A C 1
ATOM 796 O O . ILE A 1 100 ? -1.092 -1.051 -10.178 1.00 93.94 100 ILE A O 1
ATOM 800 N N . PRO A 1 101 ? 1.013 -0.256 -9.959 1.00 93.88 101 PRO A N 1
ATOM 801 C CA . PRO A 1 101 ? 0.812 0.962 -10.748 1.00 93.88 101 PRO A CA 1
ATOM 802 C C . PRO A 1 101 ? 0.818 0.659 -12.250 1.00 93.88 101 PRO A C 1
ATOM 804 O O . PRO A 1 101 ? 1.849 0.741 -12.903 1.00 93.88 101 PRO A O 1
ATOM 807 N N . VAL A 1 102 ? -0.316 0.257 -12.815 1.00 91.62 102 VAL A N 1
ATOM 808 C CA . VAL A 1 102 ? -0.389 -0.199 -14.214 1.00 91.62 102 VAL A CA 1
ATOM 809 C C . VAL A 1 102 ? -0.635 0.994 -15.148 1.00 91.62 102 VAL A C 1
ATOM 811 O O . VAL A 1 102 ? -1.551 1.769 -14.868 1.00 91.62 102 VAL A O 1
ATOM 814 N N . PRO A 1 103 ? 0.113 1.142 -16.261 1.00 85.81 103 PRO A N 1
ATOM 815 C CA . PRO A 1 103 ? -0.176 2.155 -17.275 1.00 85.81 103 PRO A CA 1
ATOM 816 C C . PRO A 1 103 ? -1.650 2.105 -17.708 1.00 85.81 103 PRO A C 1
ATOM 818 O O . PRO A 1 103 ? -2.171 1.012 -17.922 1.00 85.81 103 PRO A O 1
ATOM 821 N N . PRO A 1 104 ? -2.354 3.244 -17.820 1.00 81.81 104 PRO A N 1
ATOM 822 C CA . PRO A 1 104 ? -3.742 3.231 -18.262 1.00 81.81 104 PRO A CA 1
ATOM 823 C C . PRO A 1 104 ? -3.842 2.725 -19.706 1.00 81.81 104 PRO A C 1
ATOM 825 O O . PRO A 1 104 ? -3.025 3.091 -20.554 1.00 81.81 104 PRO A O 1
ATOM 828 N N . ASP A 1 105 ? -4.876 1.932 -19.991 1.00 75.56 105 ASP A N 1
ATOM 829 C CA . ASP A 1 105 ? -5.224 1.575 -21.363 1.00 75.56 105 ASP A CA 1
ATOM 830 C C . ASP A 1 105 ? -5.596 2.847 -22.131 1.00 75.56 105 ASP A C 1
ATOM 832 O O . ASP A 1 105 ? -6.516 3.576 -21.756 1.00 75.56 105 ASP A O 1
ATOM 836 N N . THR A 1 106 ? -4.881 3.125 -23.219 1.00 64.00 106 THR A N 1
ATOM 837 C CA . THR A 1 106 ? -5.120 4.276 -24.103 1.00 64.00 106 THR A CA 1
ATOM 838 C C . THR A 1 106 ? -6.376 4.121 -24.968 1.00 64.00 106 THR A C 1
ATOM 840 O O . THR A 1 106 ? -6.636 4.977 -25.808 1.00 64.00 106 THR A O 1
ATOM 843 N N . GLU A 1 107 ? -7.211 3.097 -24.733 1.00 53.56 107 GLU A N 1
ATOM 844 C CA . GLU A 1 107 ? -8.375 2.715 -25.559 1.00 53.56 107 GLU A CA 1
ATOM 845 C C . GLU A 1 107 ? -9.512 3.765 -25.641 1.00 53.56 107 GLU A C 1
ATOM 847 O O . GLU A 1 107 ? -10.576 3.488 -26.187 1.00 53.56 107 GLU A O 1
ATOM 852 N N . GLY A 1 108 ? -9.302 4.989 -25.148 1.00 49.50 108 GLY A N 1
ATOM 853 C CA . GLY A 1 108 ? -10.226 6.120 -25.277 1.00 49.50 108 GLY A CA 1
ATOM 854 C C . GLY A 1 108 ? -9.719 7.303 -26.109 1.00 49.50 108 GLY A C 1
ATOM 855 O O . GLY A 1 108 ? -10.504 8.215 -26.366 1.00 49.50 108 GLY A O 1
ATOM 856 N N . VAL A 1 109 ? -8.453 7.324 -26.541 1.00 49.25 109 VAL A N 1
ATOM 857 C CA . VAL A 1 109 ? -7.976 8.346 -27.487 1.00 49.25 109 VAL A CA 1
ATOM 858 C C . VAL A 1 109 ? -8.152 7.770 -28.883 1.00 49.25 109 VAL A C 1
ATOM 860 O O . VAL A 1 109 ? -7.265 7.118 -29.423 1.00 49.25 109 VAL A O 1
ATOM 863 N N . ALA A 1 110 ? -9.371 7.920 -29.401 1.00 43.44 110 ALA A N 1
ATOM 864 C CA . ALA A 1 110 ? -9.738 7.507 -30.745 1.00 43.44 110 ALA A CA 1
ATOM 865 C C . ALA A 1 110 ? -8.708 8.016 -31.763 1.00 43.44 110 ALA A C 1
ATOM 867 O O . ALA A 1 110 ? -8.359 9.194 -31.746 1.00 43.44 110 ALA A O 1
ATOM 868 N N . ASP A 1 111 ? -8.259 7.099 -32.620 1.00 44.97 111 ASP A N 1
ATOM 869 C CA . ASP A 1 111 ? -7.432 7.296 -33.809 1.00 44.97 111 ASP A CA 1
ATOM 870 C C . ASP A 1 111 ? -7.490 8.727 -34.368 1.00 44.97 111 ASP A C 1
ATOM 872 O O . ASP A 1 111 ? -8.427 9.110 -35.070 1.00 44.97 111 ASP A O 1
ATOM 876 N N . GLY A 1 112 ? -6.478 9.536 -34.068 1.00 47.03 112 GLY A N 1
ATOM 877 C CA . GLY A 1 112 ? -6.434 10.903 -34.560 1.00 47.03 112 GLY A CA 1
ATOM 878 C C . GLY A 1 112 ? -5.221 11.655 -34.052 1.00 47.03 112 GLY A C 1
ATOM 879 O O . GLY A 1 112 ? -5.206 12.099 -32.916 1.00 47.03 112 GLY A O 1
ATOM 880 N N . GLU A 1 113 ? -4.252 11.840 -34.945 1.00 42.25 113 GLU A N 1
ATOM 881 C CA . GLU A 1 113 ? -3.109 12.753 -34.824 1.00 42.25 113 GLU A CA 1
ATOM 882 C C . GLU A 1 113 ? -1.876 12.231 -34.071 1.00 42.25 113 GLU A C 1
ATOM 884 O O . GLU A 1 113 ? -1.518 12.634 -32.969 1.00 42.25 113 GLU A O 1
ATOM 889 N N . THR A 1 114 ? -1.098 11.430 -34.798 1.00 44.53 114 THR A N 1
ATOM 890 C CA . THR A 1 114 ? 0.368 11.417 -34.723 1.00 44.53 114 THR A CA 1
ATOM 891 C C . THR A 1 114 ? 0.948 12.783 -35.144 1.00 44.53 114 THR A C 1
ATOM 893 O O . THR A 1 114 ? 1.525 12.952 -36.216 1.00 44.53 114 THR A O 1
ATOM 896 N N . HIS A 1 115 ? 0.816 13.786 -34.282 1.00 40.09 115 HIS A N 1
ATOM 897 C CA . HIS A 1 115 ? 1.536 15.063 -34.325 1.00 40.09 115 HIS A CA 1
ATOM 898 C C . HIS A 1 115 ? 2.225 15.199 -32.949 1.00 40.09 115 HIS A C 1
ATOM 900 O O . HIS A 1 115 ? 1.615 14.881 -31.942 1.00 40.09 115 HIS A O 1
ATOM 906 N N . THR A 1 116 ? 3.502 15.528 -32.762 1.00 43.59 116 THR A N 1
ATOM 907 C CA . THR A 1 116 ? 4.422 16.433 -33.458 1.00 43.59 116 THR A CA 1
ATOM 908 C C . THR A 1 116 ? 5.865 16.093 -33.056 1.00 43.59 116 THR A C 1
ATOM 910 O O . THR A 1 116 ? 6.128 15.744 -31.908 1.00 43.59 116 THR A O 1
ATOM 913 N N . LYS A 1 117 ? 6.828 16.280 -33.967 1.00 44.94 117 LYS A N 1
ATOM 914 C CA . LYS A 1 117 ? 8.221 16.540 -33.574 1.00 44.94 117 LYS A CA 1
ATOM 915 C C . LYS A 1 117 ? 8.253 17.880 -32.836 1.00 44.94 117 LYS A C 1
ATOM 917 O O . LYS A 1 117 ? 7.955 18.896 -33.463 1.00 44.94 117 LYS A O 1
ATOM 922 N N . GLU A 1 118 ? 8.609 17.899 -31.557 1.00 53.16 118 GLU A N 1
ATOM 923 C CA . GLU A 1 118 ? 8.965 19.155 -30.896 1.00 53.16 118 GLU A CA 1
ATOM 924 C C . GLU A 1 118 ? 10.329 19.644 -31.402 1.00 53.16 118 GLU A C 1
ATOM 926 O O . GLU A 1 118 ? 11.242 18.863 -31.682 1.00 53.16 118 GLU A O 1
ATOM 931 N N . ALA A 1 119 ? 10.445 20.959 -31.590 1.00 60.34 119 ALA A N 1
ATOM 932 C CA . ALA A 1 119 ? 11.633 21.617 -32.129 1.00 60.34 119 ALA A CA 1
ATOM 933 C C . ALA A 1 119 ? 12.782 21.746 -31.107 1.00 60.34 119 ALA A C 1
ATOM 935 O O . ALA A 1 119 ? 13.842 22.261 -31.458 1.00 60.34 119 ALA A O 1
ATOM 936 N N . ASP A 1 120 ? 12.588 21.301 -29.861 1.00 64.81 120 ASP A N 1
ATOM 937 C CA . ASP A 1 120 ? 13.546 21.483 -28.764 1.00 64.81 120 ASP A CA 1
ATOM 938 C C . ASP A 1 120 ? 14.522 20.303 -28.577 1.00 64.81 120 ASP A C 1
ATOM 940 O O . ASP A 1 120 ? 15.440 20.379 -27.764 1.00 64.81 120 ASP A O 1
ATOM 944 N N . GLY A 1 121 ? 14.365 19.225 -29.354 1.00 58.00 121 GLY A N 1
ATOM 945 C CA . GLY A 1 121 ? 15.213 18.037 -29.248 1.00 58.00 121 GLY A CA 1
ATOM 946 C C . GLY A 1 121 ? 14.918 17.153 -28.031 1.00 58.00 121 GLY A C 1
ATOM 947 O O . GLY A 1 121 ? 15.669 16.205 -27.791 1.00 58.00 121 GLY A O 1
ATOM 948 N N . SER A 1 122 ? 13.839 17.409 -27.287 1.00 52.72 122 SER A N 1
ATOM 949 C CA . SER A 1 122 ? 13.345 16.491 -26.270 1.00 52.72 122 SER A CA 1
ATOM 950 C C . SER A 1 122 ? 12.815 15.220 -26.942 1.00 52.72 122 SER A C 1
ATOM 952 O O . SER A 1 122 ? 12.026 15.227 -27.891 1.00 52.72 122 SER A O 1
ATOM 954 N N . VAL A 1 123 ? 13.335 14.078 -26.498 1.00 47.69 123 VAL A N 1
ATOM 955 C CA . VAL A 1 123 ? 12.930 12.769 -27.007 1.00 47.69 123 VAL A CA 1
ATOM 956 C C . VAL A 1 123 ? 11.638 12.386 -26.292 1.00 47.69 123 VAL A C 1
ATOM 958 O O . VAL A 1 123 ? 11.672 11.926 -25.153 1.00 47.69 123 VAL A O 1
ATOM 961 N N . ILE A 1 124 ? 10.492 12.572 -26.950 1.00 54.22 124 ILE A N 1
ATOM 962 C CA . ILE A 1 124 ? 9.227 11.995 -26.486 1.00 54.22 124 ILE A CA 1
ATOM 963 C C . ILE A 1 124 ? 9.286 10.493 -26.773 1.00 54.22 124 ILE A C 1
ATOM 965 O O . ILE A 1 124 ? 9.147 10.050 -27.915 1.00 54.22 124 ILE A O 1
ATOM 969 N N . PHE A 1 125 ? 9.536 9.701 -25.733 1.00 54.25 125 PHE A N 1
ATOM 970 C CA . PHE A 1 125 ? 9.545 8.246 -25.822 1.00 54.25 125 PHE A CA 1
ATOM 971 C C . PHE A 1 125 ? 8.111 7.738 -26.014 1.00 54.25 125 PHE A C 1
ATOM 973 O O . PHE A 1 125 ? 7.355 7.572 -25.057 1.00 54.25 125 PHE A O 1
ATOM 980 N N . GLN A 1 126 ? 7.722 7.493 -27.267 1.00 61.72 126 GLN A N 1
ATOM 981 C CA . GLN A 1 126 ? 6.487 6.774 -27.567 1.00 61.72 126 GLN A CA 1
ATOM 982 C C . GLN A 1 126 ? 6.654 5.321 -27.132 1.00 61.72 126 GLN A C 1
ATOM 984 O O . GLN A 1 126 ? 7.414 4.550 -27.716 1.00 61.72 126 GLN A O 1
ATOM 989 N N . THR A 1 127 ? 5.964 4.961 -26.060 1.00 65.94 127 THR A N 1
ATOM 990 C CA . THR A 1 127 ? 5.841 3.569 -25.647 1.00 65.94 127 THR A CA 1
ATOM 991 C C . THR A 1 127 ? 4.904 2.857 -26.620 1.00 65.94 127 THR A C 1
ATOM 993 O O . THR A 1 127 ? 3.851 3.399 -26.938 1.00 65.94 127 THR A O 1
ATOM 996 N N . ASP A 1 128 ? 5.273 1.662 -27.085 1.00 81.88 128 ASP A N 1
ATOM 997 C CA . ASP A 1 128 ? 4.437 0.863 -27.990 1.00 81.88 128 ASP A CA 1
ATOM 998 C C . ASP A 1 128 ? 3.095 0.526 -27.312 1.00 81.88 128 ASP A C 1
ATOM 1000 O O . ASP A 1 128 ? 3.060 -0.116 -26.257 1.00 81.88 128 ASP A O 1
ATOM 1004 N N . ASP A 1 129 ? 1.979 0.962 -27.903 1.00 82.88 129 ASP A N 1
ATOM 1005 C CA . ASP A 1 129 ? 0.631 0.715 -27.378 1.00 82.88 129 ASP A CA 1
ATOM 1006 C C . ASP A 1 129 ? 0.335 -0.783 -27.213 1.00 82.88 129 ASP A C 1
ATOM 1008 O O . ASP A 1 129 ? -0.414 -1.175 -26.316 1.00 82.88 129 ASP A O 1
ATOM 1012 N N . ASN A 1 130 ? 0.958 -1.649 -28.021 1.00 86.75 130 ASN A N 1
ATOM 1013 C CA . ASN A 1 130 ? 0.815 -3.096 -27.864 1.00 86.75 130 ASN A CA 1
ATOM 1014 C C . ASN A 1 130 ? 1.454 -3.591 -26.563 1.00 86.75 130 ASN A C 1
ATOM 1016 O O . ASN A 1 130 ? 0.893 -4.466 -25.902 1.00 86.75 130 ASN A O 1
ATOM 1020 N N . VAL A 1 131 ? 2.591 -3.011 -26.172 1.00 86.69 131 VAL A N 1
ATOM 1021 C CA . VAL A 1 131 ? 3.287 -3.336 -24.919 1.00 86.69 131 VAL A CA 1
ATOM 1022 C C . VAL A 1 131 ? 2.444 -2.890 -23.728 1.00 86.69 131 VAL A C 1
ATOM 1024 O O . VAL A 1 131 ? 2.243 -3.667 -22.795 1.00 86.69 131 VAL A O 1
ATOM 1027 N N . ARG A 1 132 ? 1.868 -1.681 -23.783 1.00 84.69 132 ARG A N 1
ATOM 1028 C CA . ARG A 1 132 ? 0.945 -1.190 -22.744 1.00 84.69 132 ARG A CA 1
ATOM 1029 C C . ARG A 1 132 ? -0.283 -2.084 -22.608 1.00 84.69 132 ARG A C 1
ATOM 1031 O O . ARG A 1 132 ? -0.583 -2.523 -21.501 1.00 84.69 132 ARG A O 1
ATOM 1038 N N . ARG A 1 133 ? -0.932 -2.431 -23.724 1.00 85.81 133 ARG A N 1
ATOM 1039 C CA . ARG A 1 133 ? -2.095 -3.330 -23.732 1.00 85.81 133 ARG A CA 1
ATOM 1040 C C . ARG A 1 133 ? -1.753 -4.701 -23.146 1.00 85.81 133 ARG A C 1
ATOM 1042 O O . ARG A 1 133 ? -2.553 -5.269 -22.405 1.00 85.81 133 ARG A O 1
ATOM 1049 N N . GLU A 1 134 ? -0.571 -5.242 -23.437 1.00 89.25 134 GLU A N 1
ATOM 1050 C CA . GLU A 1 134 ? -0.137 -6.526 -22.878 1.00 89.25 134 GLU A CA 1
ATOM 1051 C C . GLU A 1 134 ? 0.123 -6.443 -21.364 1.00 89.25 134 GLU A C 1
ATOM 1053 O O . GLU A 1 134 ? -0.318 -7.324 -20.615 1.00 89.25 134 GLU A O 1
ATOM 1058 N N . ILE A 1 135 ? 0.764 -5.365 -20.898 1.00 87.50 135 ILE A N 1
ATOM 1059 C CA . ILE A 1 135 ? 0.954 -5.073 -19.471 1.00 87.50 135 ILE A CA 1
ATOM 1060 C C . ILE A 1 135 ? -0.407 -4.986 -18.765 1.00 87.50 135 ILE A C 1
ATOM 1062 O O . ILE A 1 135 ? -0.623 -5.685 -17.769 1.00 87.50 135 ILE A O 1
ATOM 1066 N N . SER A 1 136 ? -1.347 -4.202 -19.294 1.00 84.50 136 SER A N 1
ATOM 1067 C CA . SER A 1 136 ? -2.697 -4.061 -18.741 1.00 84.50 136 SER A CA 1
ATOM 1068 C C . SER A 1 136 ? -3.477 -5.367 -18.757 1.00 84.50 136 SER A C 1
ATOM 1070 O O . SER A 1 136 ? -4.129 -5.715 -17.775 1.00 84.50 136 SER A O 1
ATOM 1072 N N . ARG A 1 137 ? -3.372 -6.160 -19.828 1.00 85.56 137 ARG A N 1
ATOM 1073 C CA . ARG A 1 137 ? -4.020 -7.474 -19.908 1.00 85.56 137 ARG A CA 1
ATOM 1074 C C . ARG A 1 137 ? -3.502 -8.422 -18.827 1.00 85.56 137 ARG A C 1
ATOM 1076 O O . ARG A 1 137 ? -4.288 -9.167 -18.239 1.00 85.56 137 ARG A O 1
ATOM 1083 N N . ARG A 1 138 ? -2.194 -8.399 -18.550 1.00 86.75 138 ARG A N 1
ATOM 1084 C CA . ARG A 1 138 ? -1.557 -9.264 -17.545 1.00 86.75 138 ARG A CA 1
ATOM 1085 C C . ARG A 1 138 ? -1.853 -8.820 -16.119 1.00 86.75 138 ARG A C 1
ATOM 1087 O O . ARG A 1 138 ? -2.188 -9.652 -15.277 1.00 86.75 138 ARG A O 1
ATOM 1094 N N . TYR A 1 139 ? -1.703 -7.529 -15.850 1.00 82.19 139 TYR A N 1
ATOM 1095 C CA . TYR A 1 139 ? -1.765 -6.962 -14.505 1.00 82.19 139 TYR A CA 1
ATOM 1096 C C . TYR A 1 139 ? -3.086 -6.280 -14.179 1.00 82.19 139 TYR A C 1
ATOM 1098 O O . TYR A 1 139 ? -3.176 -5.705 -13.104 1.00 82.19 139 TYR A O 1
ATOM 1106 N N . GLY A 1 140 ? -4.081 -6.355 -15.067 1.00 71.50 140 GLY A N 1
ATOM 1107 C CA . GLY A 1 140 ? -5.322 -5.578 -15.048 1.00 71.50 140 GLY A CA 1
ATOM 1108 C C . GLY A 1 140 ? -6.163 -5.697 -13.777 1.00 71.50 140 GLY A C 1
ATOM 1109 O O . GLY A 1 140 ? -5.719 -5.410 -12.672 1.00 71.50 140 GLY A O 1
ATOM 1110 N N . LEU A 1 141 ? -7.432 -6.086 -13.899 1.00 66.44 141 LEU A N 1
ATOM 1111 C CA . LEU A 1 141 ? -8.425 -5.847 -12.835 1.00 66.44 141 LEU A CA 1
ATOM 1112 C C . LEU A 1 141 ? -8.073 -6.414 -11.436 1.00 66.44 141 LEU A C 1
ATOM 1114 O O . LEU A 1 141 ? -8.609 -5.939 -10.440 1.00 66.44 141 LEU A O 1
ATOM 1118 N N . PHE A 1 142 ? -7.209 -7.432 -11.330 1.00 70.75 142 PHE A N 1
ATOM 1119 C CA . PHE A 1 142 ? -6.894 -8.099 -10.050 1.00 70.75 142 PHE A CA 1
ATOM 1120 C C . PHE A 1 142 ? -5.613 -7.643 -9.380 1.00 70.75 142 PHE A C 1
ATOM 1122 O O . PHE A 1 142 ? -5.379 -8.013 -8.232 1.00 70.75 142 PHE A O 1
ATOM 1129 N N . SER A 1 143 ? -4.768 -6.902 -10.084 1.00 85.06 143 SER A N 1
ATOM 1130 C CA . SER A 1 143 ? -3.476 -6.490 -9.542 1.00 85.06 143 SER A CA 1
ATOM 1131 C C . SER A 1 143 ? -3.234 -4.999 -9.707 1.00 85.06 143 SER A C 1
ATOM 1133 O O . SER A 1 143 ? -2.525 -4.437 -8.880 1.00 85.06 143 SER A O 1
ATOM 1135 N N . SER A 1 144 ? -3.888 -4.353 -10.674 1.00 89.81 144 SER A N 1
ATOM 1136 C CA . SER A 1 144 ? -3.836 -2.911 -10.877 1.00 89.81 144 SER A CA 1
ATOM 1137 C C . SER A 1 144 ? -4.508 -2.160 -9.734 1.00 89.81 144 SER A C 1
ATOM 1139 O O . SER A 1 144 ? -5.721 -2.248 -9.543 1.00 89.81 144 SER A O 1
ATOM 1141 N N . GLY A 1 145 ? -3.715 -1.372 -9.016 1.00 91.38 145 GLY A N 1
ATOM 1142 C CA . GLY A 1 145 ? -4.205 -0.371 -8.074 1.00 91.38 145 GLY A CA 1
ATOM 1143 C C . GLY A 1 145 ? -4.599 0.946 -8.749 1.00 91.38 145 GLY A C 1
ATOM 1144 O O . GLY A 1 145 ? -4.843 1.919 -8.047 1.00 91.38 145 GLY A O 1
ATOM 1145 N N . GLY A 1 146 ? -4.660 0.998 -10.086 1.00 90.50 146 GLY A N 1
ATOM 1146 C CA . GLY A 1 146 ? -4.770 2.225 -10.880 1.00 90.50 146 GLY A CA 1
ATOM 1147 C C . GLY A 1 146 ? -3.443 2.609 -11.540 1.00 90.50 146 GLY A C 1
ATOM 1148 O O . GLY A 1 146 ? -2.491 1.830 -11.521 1.00 90.50 146 GLY A O 1
ATOM 1149 N N . SER A 1 147 ? -3.385 3.816 -12.115 1.00 91.00 147 SER A N 1
ATOM 1150 C CA . SER A 1 147 ? -2.182 4.334 -12.783 1.00 91.00 147 SER A CA 1
ATOM 1151 C C . SER A 1 147 ? -1.012 4.494 -11.818 1.00 91.00 147 SER A C 1
ATOM 1153 O O . SER A 1 147 ? 0.102 4.103 -12.130 1.00 91.00 147 SER A O 1
ATOM 1155 N N . ASP A 1 148 ? -1.267 5.002 -10.619 1.00 93.19 148 ASP A N 1
ATOM 1156 C CA . ASP A 1 148 ? -0.268 5.183 -9.562 1.00 93.19 148 ASP A CA 1
ATOM 1157 C C . ASP A 1 148 ? -0.206 4.007 -8.573 1.00 93.19 148 ASP A C 1
ATOM 1159 O O . ASP A 1 148 ? 0.642 3.982 -7.687 1.00 93.19 148 ASP A O 1
ATOM 1163 N N . GLY A 1 149 ? -1.092 3.019 -8.724 1.00 93.38 149 GLY A N 1
ATOM 1164 C CA . GLY A 1 149 ? -1.197 1.872 -7.825 1.00 93.38 149 GLY A CA 1
ATOM 1165 C C . GLY A 1 149 ? -1.888 2.174 -6.488 1.00 93.38 149 GLY A C 1
ATOM 1166 O O . GLY A 1 149 ? -2.046 1.255 -5.689 1.00 93.38 149 GLY A O 1
ATOM 1167 N N . GLU A 1 150 ? -2.339 3.410 -6.238 1.00 94.75 150 GLU A N 1
ATOM 1168 C CA . GLU A 1 150 ? -2.901 3.833 -4.945 1.00 94.75 150 GLU A CA 1
ATOM 1169 C C . GLU A 1 150 ? -4.425 4.080 -4.982 1.00 94.75 150 GLU A C 1
ATOM 1171 O O . GLU A 1 150 ? -5.063 4.076 -3.929 1.00 94.75 150 GLU A O 1
ATOM 1176 N N . ASN A 1 151 ? -5.064 4.207 -6.153 1.00 91.44 151 ASN A N 1
ATOM 1177 C CA . ASN A 1 151 ? -6.510 4.495 -6.270 1.00 91.44 151 ASN A CA 1
ATOM 1178 C C . ASN A 1 151 ? -7.413 3.530 -5.481 1.00 91.44 151 ASN A C 1
ATOM 1180 O O . ASN A 1 151 ? -8.382 3.946 -4.830 1.00 91.44 151 ASN A O 1
ATOM 1184 N N . VAL A 1 152 ? -7.123 2.226 -5.539 1.00 91.12 152 VAL A N 1
ATOM 1185 C CA . VAL A 1 152 ? -7.925 1.229 -4.811 1.00 91.12 152 VAL A CA 1
ATOM 1186 C C . VAL A 1 152 ? -7.663 1.315 -3.308 1.00 91.12 152 VAL A C 1
ATOM 1188 O O . VAL A 1 152 ? -8.605 1.238 -2.518 1.00 91.12 152 VAL A O 1
ATOM 1191 N N . LEU A 1 153 ? -6.412 1.544 -2.906 1.00 94.19 153 LEU A N 1
ATOM 1192 C CA . LEU A 1 153 ? -6.027 1.740 -1.509 1.00 94.19 153 LEU A CA 1
ATOM 1193 C C . LEU A 1 153 ? -6.736 2.959 -0.894 1.00 94.19 153 LEU A C 1
ATOM 1195 O O . LEU A 1 153 ? -7.303 2.846 0.194 1.00 94.19 153 LEU A O 1
ATOM 1199 N N . ILE A 1 154 ? -6.783 4.083 -1.620 1.00 94.25 154 ILE A N 1
ATOM 1200 C CA . ILE A 1 154 ? -7.525 5.294 -1.232 1.00 94.25 154 ILE A CA 1
ATOM 1201 C C . ILE A 1 154 ? -8.984 4.942 -0.943 1.00 94.25 154 ILE A C 1
ATOM 1203 O O . ILE A 1 154 ? -9.512 5.262 0.123 1.00 94.25 154 ILE A O 1
ATOM 1207 N N . SER A 1 155 ? -9.624 4.228 -1.871 1.00 92.69 155 SER A N 1
ATOM 1208 C CA . SER A 1 155 ? -11.031 3.839 -1.749 1.00 92.69 155 SER A CA 1
ATOM 1209 C C . SER A 1 155 ? -11.275 2.949 -0.527 1.00 92.69 155 SER A C 1
ATOM 1211 O O . SER A 1 155 ? -12.240 3.161 0.206 1.00 92.69 155 SER A O 1
ATOM 1213 N N . VAL A 1 156 ? -10.388 1.982 -0.265 1.00 93.50 156 VAL A N 1
ATOM 1214 C CA . VAL A 1 156 ? -10.476 1.106 0.915 1.00 93.50 156 VAL A CA 1
ATOM 1215 C C . VAL A 1 156 ? -10.393 1.916 2.206 1.00 93.50 156 VAL A C 1
ATOM 1217 O O . VAL A 1 156 ? -11.242 1.740 3.077 1.00 93.50 156 VAL A O 1
ATOM 1220 N N . ILE A 1 157 ? -9.421 2.823 2.325 1.00 94.62 157 ILE A N 1
ATOM 1221 C CA . ILE A 1 157 ? -9.235 3.670 3.514 1.00 94.62 157 ILE A CA 1
ATOM 1222 C C . ILE A 1 157 ? -10.473 4.545 3.755 1.00 94.62 157 ILE A C 1
ATOM 1224 O O . ILE A 1 157 ? -10.987 4.613 4.873 1.00 94.62 157 ILE A O 1
ATOM 1228 N N . GLN A 1 158 ? -11.001 5.160 2.697 1.00 91.69 158 GLN A N 1
ATOM 1229 C CA . GLN A 1 158 ? -12.177 6.027 2.769 1.00 91.69 158 GLN A CA 1
ATOM 1230 C C . GLN A 1 158 ? -13.469 5.281 3.120 1.00 91.69 158 GLN A C 1
ATOM 1232 O O . GLN A 1 158 ? -14.329 5.807 3.826 1.00 91.69 158 GLN A O 1
ATOM 1237 N N . VAL A 1 159 ? -13.644 4.065 2.606 1.00 91.56 159 VAL A N 1
ATOM 1238 C CA . VAL A 1 159 ? -14.810 3.234 2.924 1.00 91.56 159 VAL A CA 1
ATOM 1239 C C . VAL A 1 159 ? -14.697 2.702 4.352 1.00 91.56 159 VAL A C 1
ATOM 1241 O O . VAL A 1 159 ? -15.657 2.788 5.118 1.00 91.56 159 VAL A O 1
ATOM 1244 N N . ALA A 1 160 ? -13.520 2.214 4.743 1.00 93.75 160 ALA A N 1
ATOM 1245 C CA . ALA A 1 160 ? -13.284 1.677 6.075 1.00 93.75 160 ALA A CA 1
ATOM 1246 C C . ALA A 1 160 ? -13.520 2.719 7.178 1.00 93.75 160 ALA A C 1
ATOM 1248 O O . ALA A 1 160 ? -14.159 2.395 8.177 1.00 93.75 160 ALA A O 1
ATOM 1249 N N . SER A 1 161 ? -13.108 3.976 6.985 1.00 92.50 161 SER A N 1
ATOM 1250 C CA . SER A 1 161 ? -13.303 5.039 7.987 1.00 92.50 161 SER A CA 1
ATOM 1251 C C . SER A 1 161 ? -14.779 5.320 8.316 1.00 92.50 161 SER A C 1
ATOM 1253 O O . SER A 1 161 ? -15.100 5.774 9.415 1.00 92.50 161 SER A O 1
ATOM 1255 N N . LYS A 1 162 ? -15.694 5.003 7.390 1.00 90.12 162 LYS A N 1
ATOM 1256 C CA . LYS A 1 162 ? -17.150 5.130 7.575 1.00 90.12 162 LYS A CA 1
ATOM 1257 C C . LYS A 1 162 ? -17.792 3.877 8.161 1.00 90.12 162 LYS A C 1
ATOM 1259 O O . LYS A 1 162 ? -18.822 3.971 8.823 1.00 90.12 162 LYS A O 1
ATOM 1264 N N . LEU A 1 163 ? -17.219 2.714 7.869 1.00 91.88 163 LEU A N 1
ATOM 1265 C CA . LEU A 1 163 ? -17.810 1.411 8.160 1.00 91.88 163 LEU A CA 1
ATOM 1266 C C . LEU A 1 163 ? -17.286 0.774 9.456 1.00 91.88 163 LEU A C 1
ATOM 1268 O O . LEU A 1 163 ? -17.976 -0.065 10.033 1.00 91.88 163 LEU A O 1
ATOM 1272 N N . LEU A 1 164 ? -16.104 1.169 9.928 1.00 93.69 164 LEU A N 1
ATOM 1273 C CA . LEU A 1 164 ? -15.517 0.652 11.165 1.00 93.69 164 LEU A CA 1
ATOM 1274 C C . LEU A 1 164 ? -16.208 1.191 12.406 1.00 93.69 164 LEU A C 1
ATOM 1276 O O . LEU A 1 164 ? -16.423 2.399 12.496 1.00 93.69 164 LEU A O 1
ATOM 1280 N N . ALA A 1 165 ? -16.474 0.318 13.380 1.00 92.50 165 ALA A N 1
ATOM 1281 C CA . ALA A 1 165 ? -16.973 0.670 14.706 1.00 92.50 165 ALA A CA 1
ATOM 1282 C C . ALA A 1 165 ? -16.273 1.930 15.242 1.00 92.50 165 ALA A C 1
ATOM 1284 O O . ALA A 1 165 ? -15.067 2.107 15.073 1.00 92.50 165 ALA A O 1
ATOM 1285 N N . THR A 1 166 ? -17.023 2.845 15.860 1.00 90.19 166 THR A N 1
ATOM 1286 C CA . THR A 1 166 ? -16.474 4.123 16.358 1.00 90.19 166 THR A CA 1
ATOM 1287 C C . THR A 1 166 ? -15.452 3.927 17.473 1.00 90.19 166 THR A C 1
ATOM 1289 O O . THR A 1 166 ? -14.554 4.746 17.624 1.00 90.19 166 THR A O 1
ATOM 1292 N N . LYS A 1 167 ? -15.587 2.838 18.234 1.00 91.12 167 LYS A N 1
ATOM 1293 C CA . LYS A 1 167 ? -14.654 2.410 19.269 1.00 91.12 167 LYS A CA 1
ATOM 1294 C C . LYS A 1 167 ? -13.936 1.154 18.801 1.00 91.12 167 LYS A C 1
ATOM 1296 O O . LYS A 1 167 ? -14.598 0.171 18.489 1.00 91.12 167 LYS A O 1
ATOM 1301 N N . GLU A 1 168 ? -12.606 1.180 18.817 1.00 92.31 168 GLU A N 1
ATOM 1302 C CA . GLU A 1 168 ? -11.740 0.001 18.666 1.00 92.31 168 GLU A CA 1
ATOM 1303 C C . GLU A 1 168 ? -11.872 -0.787 17.357 1.00 92.31 168 GLU A C 1
ATOM 1305 O O . GLU A 1 168 ? -11.246 -1.841 17.214 1.00 92.31 168 GLU A O 1
ATOM 1310 N N . GLY A 1 169 ? -12.598 -0.244 16.382 1.00 94.25 169 GLY A N 1
ATOM 1311 C CA . GLY A 1 169 ? -12.687 -0.776 15.036 1.00 94.25 169 GLY A CA 1
ATOM 1312 C C . GLY A 1 169 ? -11.303 -0.825 14.396 1.00 94.25 169 GLY A C 1
ATOM 1313 O O . GLY A 1 169 ? -10.562 0.154 14.442 1.00 94.25 169 GLY A O 1
ATOM 1314 N N . LEU A 1 170 ? -10.945 -1.962 13.809 1.00 94.88 170 LEU A N 1
ATOM 1315 C CA . LEU A 1 170 ? -9.626 -2.219 13.246 1.00 94.88 170 LEU A CA 1
ATOM 1316 C C . LEU A 1 170 ? -9.673 -2.349 11.721 1.00 94.88 170 LEU A C 1
ATOM 1318 O O . LEU A 1 170 ? -10.312 -3.248 11.188 1.00 94.88 170 LEU A O 1
ATOM 1322 N N . LEU A 1 171 ? -8.898 -1.528 11.024 1.00 95.75 171 LEU A N 1
ATOM 1323 C CA . LEU A 1 171 ? -8.478 -1.754 9.646 1.00 95.75 171 LEU A CA 1
ATOM 1324 C C . LEU A 1 171 ? -7.102 -2.418 9.639 1.00 95.75 171 LEU A C 1
ATOM 1326 O O . LEU A 1 171 ? -6.201 -1.934 10.321 1.00 95.75 171 LEU A O 1
ATOM 1330 N N . ALA A 1 172 ? -6.911 -3.451 8.826 1.00 94.50 172 ALA A N 1
ATOM 1331 C CA . ALA A 1 172 ? -5.586 -3.948 8.470 1.00 94.50 172 ALA A CA 1
ATOM 1332 C C . ALA A 1 172 ? -5.470 -4.107 6.950 1.00 94.50 172 ALA A C 1
ATOM 1334 O O . ALA A 1 172 ? -6.320 -4.746 6.328 1.00 94.50 172 ALA A O 1
ATOM 1335 N N . ILE A 1 173 ? -4.423 -3.538 6.354 1.00 94.69 173 ILE A N 1
ATOM 1336 C CA . ILE A 1 173 ? -4.182 -3.560 4.909 1.00 94.69 173 ILE A CA 1
ATOM 1337 C C . ILE A 1 173 ? -2.788 -4.096 4.609 1.00 94.69 173 ILE A C 1
ATOM 1339 O O . ILE A 1 173 ? -1.803 -3.616 5.166 1.00 94.69 173 ILE A O 1
ATOM 1343 N N . VAL A 1 174 ? -2.706 -5.035 3.670 1.00 92.50 174 VAL A N 1
ATOM 1344 C CA . VAL A 1 174 ? -1.459 -5.425 3.002 1.00 92.50 174 VAL A CA 1
ATOM 1345 C C . VAL A 1 174 ? -1.421 -4.755 1.632 1.00 92.50 174 VAL A C 1
ATOM 1347 O O . VAL A 1 174 ? -2.355 -4.933 0.857 1.00 92.50 174 VAL A O 1
ATOM 1350 N N . SER A 1 175 ? -0.380 -3.981 1.329 1.00 94.69 175 SER A N 1
ATOM 1351 C CA . SER A 1 175 ? -0.252 -3.285 0.039 1.00 94.69 175 SER A CA 1
ATOM 1352 C C . SER A 1 175 ? 1.212 -3.071 -0.337 1.00 94.69 175 SER A C 1
ATOM 1354 O O . SER A 1 175 ? 2.116 -3.295 0.470 1.00 94.69 175 SER A O 1
ATOM 1356 N N . GLU A 1 176 ? 1.443 -2.603 -1.558 1.00 95.00 176 GLU A N 1
ATOM 1357 C CA . GLU A 1 176 ? 2.636 -1.836 -1.910 1.00 95.00 176 GLU A CA 1
ATOM 1358 C C . GLU A 1 176 ? 2.337 -0.341 -1.726 1.00 95.00 176 GLU A C 1
ATOM 1360 O O . GLU A 1 176 ? 1.237 0.118 -2.033 1.00 95.00 176 GLU A O 1
ATOM 1365 N N . TYR A 1 177 ? 3.296 0.396 -1.170 1.00 95.50 177 TYR A N 1
ATOM 1366 C CA . TYR A 1 177 ? 3.197 1.823 -0.873 1.00 95.50 177 TYR A CA 1
ATOM 1367 C C . TYR A 1 177 ? 4.230 2.585 -1.693 1.00 95.50 177 TYR A C 1
ATOM 1369 O O . TYR A 1 177 ? 5.403 2.188 -1.729 1.00 95.50 177 TYR A O 1
ATOM 1377 N N . MET A 1 178 ? 3.792 3.667 -2.340 1.00 95.94 178 MET A N 1
ATOM 1378 C CA . MET A 1 178 ? 4.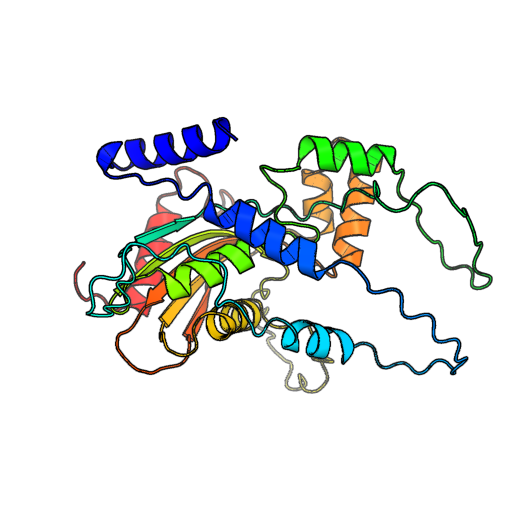618 4.450 -3.257 1.00 95.94 178 MET A CA 1
ATOM 1379 C C . MET A 1 178 ? 5.302 5.598 -2.520 1.00 95.94 178 MET A C 1
ATOM 1381 O O . MET A 1 178 ? 4.669 6.321 -1.746 1.00 95.94 178 MET A O 1
ATOM 1385 N N . ASN A 1 179 ? 6.594 5.771 -2.796 1.00 94.50 179 ASN A N 1
ATOM 1386 C CA . ASN A 1 179 ? 7.475 6.768 -2.192 1.00 94.50 179 ASN A CA 1
ATOM 1387 C C . ASN A 1 179 ? 7.470 6.773 -0.648 1.00 94.50 179 ASN A C 1
ATOM 1389 O O . ASN A 1 179 ? 7.322 7.841 -0.049 1.00 94.50 179 ASN A O 1
ATOM 1393 N N . PRO A 1 180 ? 7.614 5.618 0.035 1.00 92.00 180 PRO A N 1
ATOM 1394 C CA . PRO A 1 180 ? 7.758 5.625 1.484 1.00 92.00 180 PRO A CA 1
ATOM 1395 C C . PRO A 1 180 ? 9.057 6.343 1.877 1.00 92.00 180 PRO A C 1
ATOM 1397 O O . PRO A 1 180 ? 10.047 6.270 1.135 1.00 92.00 180 PRO A O 1
ATOM 1400 N N . PRO A 1 181 ? 9.088 7.021 3.035 1.00 85.31 181 PRO A N 1
ATOM 1401 C CA . PRO A 1 181 ? 10.264 7.751 3.462 1.00 85.31 181 PRO A CA 1
ATOM 1402 C C . PRO A 1 181 ? 11.417 6.769 3.667 1.00 85.31 181 PRO A C 1
ATOM 1404 O O . PRO A 1 181 ? 11.284 5.714 4.293 1.00 85.31 181 PRO A O 1
ATOM 1407 N N . MET A 1 182 ? 12.563 7.121 3.093 1.00 80.69 182 MET A N 1
ATOM 1408 C CA . MET A 1 182 ? 13.794 6.370 3.293 1.00 80.69 182 MET A CA 1
ATOM 1409 C C . MET A 1 182 ? 14.259 6.567 4.738 1.00 80.69 182 MET A C 1
ATOM 1411 O O . MET A 1 182 ? 14.123 7.685 5.250 1.00 80.69 182 MET A O 1
ATOM 1415 N N . PRO A 1 183 ? 14.844 5.543 5.390 1.00 77.56 183 PRO A N 1
ATOM 1416 C CA . PRO A 1 183 ? 15.530 5.756 6.655 1.00 77.56 183 PRO A CA 1
ATOM 1417 C C . PRO A 1 183 ? 16.532 6.882 6.433 1.00 77.56 183 PRO A C 1
ATOM 1419 O O . PRO A 1 183 ? 17.388 6.792 5.547 1.00 77.56 183 PRO A O 1
ATOM 1422 N N . SER A 1 184 ? 16.379 7.978 7.176 1.00 69.19 184 SER A N 1
ATOM 1423 C CA . SER A 1 184 ? 17.352 9.056 7.168 1.00 69.19 184 SER A CA 1
ATOM 1424 C C . SER A 1 184 ? 18.681 8.413 7.527 1.00 69.19 184 SER A C 1
ATOM 1426 O O . SER A 1 184 ? 18.874 7.967 8.657 1.00 69.19 184 SER A O 1
ATOM 1428 N N . THR A 1 185 ? 19.587 8.308 6.549 1.00 58.84 185 THR A N 1
ATOM 1429 C CA . THR A 1 185 ? 20.982 7.985 6.839 1.00 58.84 185 THR A CA 1
ATOM 1430 C C . THR A 1 185 ? 21.378 8.932 7.956 1.00 58.84 185 THR A C 1
ATOM 1432 O O . THR A 1 185 ? 21.189 10.136 7.746 1.00 58.84 185 THR A O 1
ATOM 1435 N N . PRO A 1 186 ? 21.817 8.437 9.130 1.00 58.81 186 PRO A N 1
ATOM 1436 C CA . PRO A 1 186 ? 22.250 9.293 10.218 1.00 58.81 186 PRO A CA 1
ATOM 1437 C C . PRO A 1 186 ? 23.386 10.150 9.669 1.00 58.81 186 PRO A C 1
ATOM 1439 O O . PRO A 1 186 ? 24.524 9.710 9.538 1.00 58.81 186 PRO A O 1
ATOM 1442 N N . SER A 1 187 ? 23.013 11.342 9.213 1.00 51.41 187 SER A N 1
ATOM 1443 C CA . SER A 1 187 ? 23.894 12.341 8.646 1.00 51.41 187 SER A CA 1
ATOM 1444 C C . SER A 1 187 ? 24.722 12.795 9.824 1.00 51.41 187 SER A C 1
ATOM 1446 O O . SER A 1 187 ? 24.213 13.482 10.710 1.00 51.41 187 SER A O 1
ATOM 1448 N N . SER A 1 188 ? 25.960 12.314 9.896 1.00 52.69 188 SER A N 1
ATOM 1449 C CA . SER A 1 188 ? 26.816 12.590 11.038 1.00 52.69 188 SER A CA 1
ATOM 1450 C C . SER A 1 188 ? 27.159 14.074 11.153 1.00 52.69 188 SER A C 1
ATOM 1452 O O . SER A 1 188 ? 27.571 14.467 12.232 1.00 52.69 188 SER A O 1
ATOM 1454 N N . ASP A 1 189 ? 26.959 14.918 10.123 1.00 61.25 189 ASP A N 1
ATOM 1455 C CA . ASP A 1 189 ? 27.627 16.231 10.092 1.00 61.25 189 ASP A CA 1
ATOM 1456 C C . ASP A 1 189 ? 26.964 17.369 9.280 1.00 61.25 189 ASP A C 1
ATOM 1458 O O . ASP A 1 189 ? 27.679 18.216 8.750 1.00 61.25 189 ASP A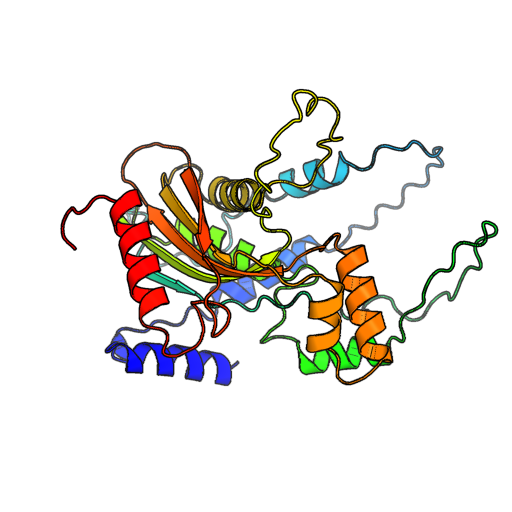 O 1
ATOM 1462 N N . LEU A 1 190 ? 25.633 17.493 9.160 1.00 49.81 190 LEU A N 1
ATOM 1463 C CA . LEU A 1 190 ? 25.065 18.619 8.382 1.00 49.81 190 LEU A CA 1
ATOM 1464 C C . LEU A 1 190 ? 23.990 19.422 9.124 1.00 49.81 190 LEU A C 1
ATOM 1466 O O . LEU A 1 190 ? 22.810 19.092 9.130 1.00 49.81 190 LEU A O 1
ATOM 1470 N N . LYS A 1 191 ? 24.433 20.549 9.696 1.00 52.88 191 LYS A N 1
ATOM 1471 C CA . LYS A 1 191 ? 23.629 21.650 10.259 1.00 52.88 191 LYS A CA 1
ATOM 1472 C C . LYS A 1 191 ? 22.960 22.549 9.197 1.00 52.88 191 LYS A C 1
ATOM 1474 O O . LYS A 1 191 ? 22.579 23.663 9.534 1.00 52.88 191 LYS A O 1
ATOM 1479 N N . ASP A 1 192 ? 22.802 22.104 7.950 1.00 52.06 192 ASP A N 1
ATOM 1480 C CA . ASP A 1 192 ? 22.409 22.992 6.837 1.00 52.06 192 ASP A CA 1
ATOM 1481 C C . ASP A 1 192 ? 21.274 22.425 5.959 1.00 52.06 192 ASP A C 1
ATOM 1483 O O . ASP A 1 192 ? 21.284 22.490 4.733 1.00 52.06 192 ASP A O 1
ATOM 1487 N N . ASP A 1 193 ? 20.260 21.844 6.606 1.00 52.28 193 ASP A N 1
ATOM 1488 C CA . ASP A 1 193 ? 19.094 21.210 5.961 1.00 52.28 193 ASP A CA 1
ATOM 1489 C C . ASP A 1 193 ? 17.966 22.201 5.582 1.00 52.28 193 ASP A C 1
ATOM 1491 O O . ASP A 1 193 ? 16.836 21.810 5.289 1.00 52.28 193 ASP A O 1
ATOM 1495 N N . THR A 1 194 ? 18.244 23.507 5.563 1.00 54.59 194 THR A N 1
ATOM 1496 C CA . THR A 1 194 ? 17.252 24.552 5.240 1.00 54.59 194 THR A CA 1
ATOM 1497 C C . THR A 1 194 ? 16.956 24.686 3.744 1.00 54.59 194 THR A C 1
ATOM 1499 O O . THR A 1 194 ? 15.986 25.350 3.389 1.00 54.59 194 THR A O 1
ATOM 1502 N N . ASN A 1 195 ? 17.737 24.037 2.870 1.00 48.19 195 ASN A N 1
ATOM 1503 C CA . ASN A 1 195 ? 17.653 24.222 1.416 1.00 48.19 195 ASN A CA 1
ATOM 1504 C C . ASN A 1 195 ? 17.314 22.960 0.608 1.00 48.19 195 ASN A C 1
ATOM 1506 O O . ASN A 1 195 ? 17.351 22.995 -0.625 1.00 48.19 195 ASN A O 1
ATOM 1510 N N . ARG A 1 196 ? 16.926 21.844 1.250 1.00 51.09 196 ARG A N 1
ATOM 1511 C CA . ARG A 1 196 ? 16.193 20.807 0.510 1.00 51.09 196 ARG A CA 1
ATOM 1512 C C . ARG A 1 196 ? 14.862 21.417 0.111 1.00 51.09 196 ARG A C 1
ATOM 1514 O O . ARG A 1 196 ? 13.998 21.611 0.961 1.00 51.09 196 ARG A O 1
ATOM 1521 N N . ASN A 1 197 ? 14.761 21.742 -1.175 1.00 46.31 197 ASN A N 1
ATOM 1522 C CA . ASN A 1 197 ? 13.573 22.208 -1.871 1.00 46.31 197 ASN A CA 1
ATOM 1523 C C . ASN A 1 197 ? 12.444 21.204 -1.584 1.00 46.31 197 ASN A C 1
ATOM 1525 O O . ASN A 1 197 ? 12.279 20.204 -2.276 1.00 46.31 197 ASN A O 1
ATOM 1529 N N . ARG A 1 198 ? 11.741 21.434 -0.472 1.00 47.62 198 ARG A N 1
ATOM 1530 C CA . ARG A 1 198 ? 10.713 20.598 0.165 1.00 47.62 198 ARG A CA 1
ATOM 1531 C C . ARG A 1 198 ? 9.406 20.607 -0.630 1.00 47.62 198 ARG A C 1
ATOM 1533 O O . ARG A 1 198 ? 8.343 20.358 -0.072 1.00 47.62 198 ARG A O 1
ATOM 1540 N N . ASN A 1 199 ? 9.497 20.935 -1.913 1.00 42.91 199 ASN A N 1
ATOM 1541 C CA . ASN A 1 199 ? 8.361 21.094 -2.789 1.00 42.91 199 ASN A CA 1
ATOM 1542 C C . ASN A 1 199 ? 7.791 19.701 -3.091 1.00 42.91 199 ASN A C 1
ATOM 1544 O O . ASN A 1 199 ? 8.316 18.936 -3.896 1.00 42.91 199 ASN A O 1
ATOM 1548 N N . ASP A 1 200 ? 6.714 19.415 -2.365 1.00 54.72 200 ASP A N 1
ATOM 1549 C CA . ASP A 1 200 ? 5.476 18.807 -2.852 1.00 54.72 200 ASP A CA 1
ATOM 1550 C C . ASP A 1 200 ? 5.353 17.287 -2.984 1.00 54.72 200 ASP A C 1
ATOM 1552 O O . ASP A 1 200 ? 4.308 16.814 -3.431 1.00 54.72 200 ASP A O 1
ATOM 1556 N N . VAL A 1 201 ? 6.301 16.482 -2.495 1.00 60.03 201 VAL A N 1
ATOM 1557 C CA . VAL A 1 201 ? 5.981 15.066 -2.226 1.00 60.03 201 VAL A CA 1
ATOM 1558 C C . VAL A 1 201 ? 5.488 14.950 -0.790 1.00 60.03 201 VAL A C 1
ATOM 1560 O O . VAL A 1 201 ? 6.285 14.926 0.148 1.00 60.03 201 VAL A O 1
ATOM 1563 N N . LEU A 1 202 ? 4.160 14.920 -0.626 1.00 69.19 202 LEU A N 1
ATOM 1564 C CA . LEU A 1 202 ? 3.529 14.591 0.652 1.00 69.19 202 LEU A CA 1
ATOM 1565 C C . LEU A 1 202 ? 4.122 13.286 1.175 1.00 69.19 202 LEU A C 1
ATOM 1567 O O . LEU A 1 202 ? 4.161 12.280 0.460 1.00 69.19 202 LEU A O 1
ATOM 1571 N N . ASP A 1 203 ? 4.546 13.311 2.434 1.00 85.56 203 ASP A N 1
ATOM 1572 C CA . ASP A 1 203 ? 4.975 12.102 3.118 1.00 85.56 203 ASP A CA 1
ATOM 1573 C C . ASP A 1 203 ? 3.844 11.060 3.083 1.00 85.56 203 ASP A C 1
ATOM 1575 O O . ASP A 1 203 ? 2.657 11.398 3.141 1.00 85.56 203 ASP A O 1
ATOM 1579 N N . VAL A 1 204 ? 4.192 9.779 2.964 1.00 89.56 204 VAL A N 1
ATOM 1580 C CA . VAL A 1 204 ? 3.210 8.696 2.799 1.00 89.56 204 VAL A CA 1
ATOM 1581 C C . VAL A 1 204 ? 2.182 8.679 3.935 1.00 89.56 204 VAL A C 1
ATOM 1583 O O . VAL A 1 204 ? 0.996 8.441 3.688 1.00 89.56 204 VAL A O 1
ATOM 1586 N N . CYS A 1 205 ? 2.597 9.024 5.159 1.00 92.19 205 CYS A N 1
ATOM 1587 C CA . CYS A 1 205 ? 1.680 9.149 6.284 1.00 92.19 205 CYS A CA 1
ATOM 1588 C C . CYS A 1 205 ? 0.736 10.335 6.118 1.00 92.19 205 CYS A C 1
ATOM 1590 O O . CYS A 1 205 ? -0.460 10.185 6.353 1.00 92.19 205 CYS A O 1
ATOM 1592 N N . GLN A 1 206 ? 1.230 11.482 5.647 1.00 91.69 206 GLN A N 1
ATOM 1593 C CA . GLN A 1 206 ? 0.392 12.651 5.368 1.00 91.69 206 GLN A CA 1
ATOM 1594 C C . GLN A 1 206 ? -0.655 12.347 4.289 1.00 91.69 206 GLN A C 1
ATOM 1596 O O . GLN A 1 206 ? -1.813 12.736 4.447 1.00 91.69 206 GLN A O 1
ATOM 1601 N N . LYS A 1 207 ? -0.286 11.604 3.231 1.00 93.19 207 LYS A N 1
ATOM 1602 C CA . LYS A 1 207 ? -1.237 11.146 2.200 1.00 93.19 207 LYS A CA 1
ATOM 1603 C C . LYS A 1 207 ? -2.362 10.309 2.811 1.00 93.19 207 LYS A C 1
ATOM 1605 O O . LYS A 1 207 ? -3.535 10.600 2.597 1.00 93.19 207 LYS A O 1
ATOM 1610 N N . MET A 1 208 ? -2.022 9.297 3.609 1.00 94.56 208 MET A N 1
ATOM 1611 C CA . MET A 1 208 ? -3.017 8.418 4.237 1.00 94.56 208 MET A CA 1
ATOM 1612 C C . MET A 1 208 ? -3.875 9.139 5.271 1.00 94.56 208 MET A C 1
ATOM 1614 O O . MET A 1 208 ? -5.080 8.892 5.344 1.00 94.56 208 MET A O 1
ATOM 1618 N N . GLN A 1 209 ? -3.266 10.043 6.042 1.00 94.31 209 GLN A N 1
ATOM 1619 C CA . GLN A 1 209 ? -3.979 10.909 6.972 1.00 94.31 209 GLN A CA 1
ATOM 1620 C C . GLN A 1 209 ? -5.047 11.714 6.247 1.00 94.31 209 GLN A C 1
ATOM 1622 O O . GLN A 1 209 ? -6.220 11.671 6.613 1.00 94.31 209 GLN A O 1
ATOM 1627 N N . TYR A 1 210 ? -4.650 12.349 5.148 1.00 93.12 210 TYR A N 1
ATOM 1628 C CA . TYR A 1 210 ? -5.551 13.093 4.288 1.00 93.12 210 TYR A CA 1
ATOM 1629 C C . TYR A 1 210 ? -6.681 12.215 3.726 1.00 93.12 210 TYR A C 1
ATOM 1631 O O . TYR A 1 210 ? -7.852 12.582 3.825 1.00 93.12 210 TYR A O 1
ATOM 1639 N N . TRP A 1 211 ? -6.370 11.029 3.192 1.00 94.00 211 TRP A N 1
ATOM 1640 C CA . TRP A 1 211 ? -7.384 10.120 2.642 1.00 94.00 211 TRP A CA 1
ATOM 1641 C C . TRP A 1 211 ? -8.429 9.698 3.679 1.00 94.00 211 TRP A C 1
ATOM 1643 O O . TRP A 1 211 ? -9.618 9.640 3.361 1.00 94.00 211 TRP A O 1
ATOM 1653 N N . TRP A 1 212 ? -8.008 9.438 4.917 1.00 94.25 212 TRP A N 1
ATOM 1654 C CA . TRP A 1 212 ? -8.913 9.128 6.023 1.00 94.25 212 TRP A CA 1
ATOM 1655 C C . TRP A 1 212 ? -9.789 10.330 6.402 1.00 94.25 212 TRP A C 1
ATOM 1657 O O . TRP A 1 212 ? -11.013 10.199 6.501 1.00 94.25 212 TRP A O 1
ATOM 1667 N N . GLU A 1 213 ? -9.173 11.504 6.576 1.00 91.50 213 GLU A N 1
ATOM 1668 C CA . GLU A 1 213 ? -9.824 12.740 7.029 1.00 91.50 213 GLU A CA 1
ATOM 1669 C C . GLU A 1 213 ? -10.880 13.249 6.037 1.00 91.50 213 GLU A C 1
ATOM 1671 O O . GLU A 1 213 ? -11.940 13.712 6.461 1.00 91.50 213 GLU A O 1
ATOM 1676 N N . ILE A 1 214 ? -10.654 13.106 4.723 1.00 88.62 214 ILE A N 1
ATOM 1677 C CA . ILE A 1 214 ? -11.654 13.462 3.696 1.00 88.62 214 ILE A CA 1
ATOM 1678 C C . ILE A 1 214 ? -12.946 12.657 3.869 1.00 88.62 214 ILE A C 1
ATOM 1680 O O . ILE A 1 214 ? -14.044 13.177 3.665 1.00 88.62 214 ILE A O 1
ATOM 1684 N N . ALA A 1 215 ? -12.825 11.370 4.189 1.00 84.75 215 ALA A N 1
ATOM 1685 C CA . ALA A 1 215 ? -13.968 10.468 4.237 1.00 84.75 215 ALA A CA 1
ATOM 1686 C C . ALA A 1 215 ? -14.707 10.492 5.574 1.00 84.75 215 ALA A C 1
ATOM 1688 O O . ALA A 1 215 ? -15.907 10.206 5.601 1.00 84.75 215 ALA A O 1
ATOM 1689 N N . SER A 1 216 ? -14.011 10.817 6.663 1.00 79.38 216 SER A N 1
ATOM 1690 C CA . SER A 1 216 ? -14.567 10.773 8.007 1.00 79.38 216 SER A CA 1
ATOM 1691 C C . SER A 1 216 ? -14.114 11.971 8.841 1.00 79.38 216 SER A C 1
ATOM 1693 O O . SER A 1 216 ? -13.135 11.902 9.581 1.00 79.38 216 SER A O 1
ATOM 1695 N N . SER A 1 217 ? -14.915 13.037 8.822 1.00 72.88 217 SER A N 1
ATOM 1696 C CA . SER A 1 217 ? -14.731 14.227 9.666 1.00 72.88 217 SER A CA 1
ATOM 1697 C C . SER A 1 217 ? -14.941 13.978 11.168 1.00 72.88 217 SER A C 1
ATOM 1699 O O . SER A 1 217 ? -14.689 14.871 11.973 1.00 72.88 217 SER A O 1
ATOM 1701 N N . HIS A 1 218 ? -15.435 12.797 11.562 1.00 77.81 218 HIS A N 1
ATOM 1702 C CA . HIS A 1 218 ? -15.894 12.520 12.931 1.00 77.81 218 HIS A CA 1
ATOM 1703 C C . HIS A 1 218 ? -15.345 11.218 13.532 1.00 77.81 218 HIS A C 1
ATOM 1705 O O . HIS A 1 218 ? -15.866 10.755 14.541 1.00 77.81 218 HIS A O 1
ATOM 1711 N N . CYS A 1 219 ? -14.334 10.591 12.922 1.00 85.06 219 CYS A N 1
ATOM 1712 C CA . CYS A 1 219 ? -13.683 9.409 13.497 1.00 85.06 219 CYS A CA 1
ATOM 1713 C C . CYS A 1 219 ? -12.221 9.713 13.786 1.00 85.06 219 CYS A C 1
ATOM 1715 O O . CYS A 1 219 ? -11.420 9.771 12.850 1.00 85.06 219 CYS A O 1
ATOM 1717 N N . SER A 1 220 ? -11.880 9.841 15.069 1.00 92.44 220 SER A N 1
ATOM 1718 C CA . SER A 1 220 ? -10.482 9.746 15.476 1.00 92.44 220 SER A CA 1
ATOM 1719 C C . SER A 1 220 ? -9.985 8.329 15.242 1.00 92.44 220 SER A C 1
ATOM 1721 O O . SER A 1 220 ? -10.745 7.356 15.320 1.00 92.44 220 SER A O 1
ATOM 1723 N N . ALA A 1 221 ? -8.704 8.217 14.939 1.00 95.31 221 ALA A N 1
ATOM 1724 C CA . ALA A 1 221 ? -8.047 6.940 14.806 1.00 95.31 221 ALA A CA 1
ATOM 1725 C C . ALA A 1 221 ? -6.559 7.084 15.106 1.00 95.31 221 ALA A C 1
ATOM 1727 O O . ALA A 1 221 ? -5.980 8.162 14.964 1.00 95.31 221 ALA A O 1
ATOM 1728 N N . LYS A 1 222 ? -5.937 5.964 15.457 1.00 95.31 222 LYS A N 1
ATOM 1729 C CA . LYS A 1 222 ? -4.487 5.810 15.475 1.00 95.31 222 LYS A CA 1
ATOM 1730 C C . LYS A 1 222 ? -4.086 4.708 14.534 1.00 95.31 222 LYS A C 1
ATOM 1732 O O . LYS A 1 222 ? -4.738 3.666 14.485 1.00 95.31 222 LYS A O 1
ATOM 1737 N N . GLY A 1 223 ? -3.000 4.909 13.815 1.00 95.12 223 GLY A N 1
ATOM 1738 C CA . GLY A 1 223 ? -2.499 3.914 12.896 1.00 95.12 223 GLY A CA 1
ATOM 1739 C C . GLY A 1 223 ? -1.005 3.722 12.980 1.00 95.12 223 GLY A C 1
ATOM 1740 O O . GLY A 1 223 ? -0.260 4.573 13.467 1.00 95.12 223 GLY A O 1
ATOM 1741 N N . ILE A 1 224 ? -0.591 2.583 12.450 1.00 94.69 224 ILE A N 1
ATOM 1742 C CA . ILE A 1 224 ? 0.795 2.267 12.179 1.00 94.69 224 ILE A CA 1
ATOM 1743 C C . ILE A 1 224 ? 0.925 1.832 10.724 1.00 94.69 224 ILE A C 1
ATOM 1745 O O . ILE A 1 224 ? 0.223 0.929 10.270 1.00 94.69 224 ILE A O 1
ATOM 1749 N N . LEU A 1 225 ? 1.833 2.475 10.001 1.00 95.00 225 LEU A N 1
ATOM 1750 C CA . LEU A 1 225 ? 2.305 2.030 8.702 1.00 95.00 225 LEU A CA 1
ATOM 1751 C C . LEU A 1 225 ? 3.665 1.374 8.897 1.00 95.00 225 LEU A C 1
ATOM 1753 O O . LEU A 1 225 ? 4.589 1.985 9.425 1.00 95.00 225 LEU A O 1
ATOM 1757 N N . LEU A 1 226 ? 3.804 0.146 8.429 1.00 92.69 226 LEU A N 1
ATOM 1758 C CA . LEU A 1 226 ? 5.065 -0.564 8.393 1.00 92.69 226 LEU A CA 1
ATOM 1759 C C . LEU A 1 226 ? 5.505 -0.686 6.935 1.00 92.69 226 LEU A C 1
ATOM 1761 O O . LEU A 1 226 ? 4.766 -1.246 6.125 1.00 92.69 226 LEU A O 1
ATOM 1765 N N . THR A 1 227 ? 6.723 -0.249 6.602 1.00 92.75 227 THR A N 1
ATOM 1766 C CA . THR A 1 227 ? 7.348 -0.517 5.286 1.00 92.75 227 THR A CA 1
ATOM 1767 C C . THR A 1 227 ? 8.774 -1.030 5.440 1.00 92.75 227 THR A C 1
ATOM 1769 O O . THR A 1 227 ? 9.422 -0.755 6.447 1.00 92.75 227 THR A O 1
ATOM 1772 N N . ASN A 1 228 ? 9.302 -1.741 4.441 1.00 90.81 228 ASN A N 1
ATOM 1773 C CA . ASN A 1 228 ? 10.684 -2.231 4.484 1.00 90.81 228 ASN A CA 1
ATOM 1774 C C . ASN A 1 228 ? 11.707 -1.088 4.549 1.00 90.81 228 ASN A C 1
ATOM 1776 O O . ASN A 1 228 ? 11.533 -0.067 3.886 1.00 90.81 228 ASN A O 1
ATOM 1780 N N . GLU A 1 229 ? 12.814 -1.339 5.249 1.00 89.62 229 GLU A N 1
ATOM 1781 C CA . GLU A 1 229 ? 14.020 -0.498 5.312 1.00 89.62 229 GLU A CA 1
ATOM 1782 C C . GLU A 1 229 ? 14.615 -0.175 3.943 1.00 89.62 229 GLU A C 1
ATOM 1784 O O . GLU A 1 229 ? 15.066 0.942 3.707 1.00 89.62 229 GLU A O 1
ATOM 1789 N N . PHE A 1 230 ? 14.566 -1.138 3.024 1.00 89.44 230 PHE A N 1
ATOM 1790 C CA . PHE A 1 230 ? 15.039 -0.968 1.655 1.00 89.44 230 PHE A CA 1
ATOM 1791 C C . PHE A 1 230 ? 13.864 -1.142 0.694 1.00 89.44 230 PHE A C 1
ATOM 1793 O O . PHE A 1 230 ? 13.591 -2.273 0.269 1.00 89.44 230 PHE A O 1
ATOM 1800 N N . PRO A 1 231 ? 13.133 -0.061 0.371 1.00 92.25 231 PRO A N 1
ATOM 1801 C CA . PRO A 1 231 ? 12.159 -0.110 -0.706 1.00 92.25 231 PRO A CA 1
ATOM 1802 C C . PRO A 1 231 ? 12.861 -0.413 -2.037 1.00 92.25 231 PRO A C 1
ATOM 1804 O O . PRO A 1 231 ? 14.051 -0.148 -2.219 1.00 92.25 231 PRO A O 1
ATOM 1807 N N . LEU A 1 232 ? 12.123 -0.987 -2.981 1.00 93.50 232 LEU A N 1
ATOM 1808 C CA . LEU A 1 232 ? 12.607 -1.179 -4.343 1.00 93.50 232 LEU A CA 1
ATOM 1809 C C . LEU A 1 232 ? 12.657 0.175 -5.043 1.00 93.50 232 LEU A C 1
ATOM 1811 O O . LEU A 1 232 ? 11.707 0.948 -4.951 1.00 93.50 232 LEU A O 1
ATOM 1815 N N . SER A 1 233 ? 13.738 0.453 -5.767 1.00 95.44 233 SER A N 1
ATOM 1816 C CA . SER A 1 233 ? 13.746 1.580 -6.698 1.00 95.44 233 SER A CA 1
ATOM 1817 C C . SER A 1 233 ? 12.757 1.325 -7.834 1.00 95.44 233 SER A C 1
ATOM 1819 O O . SER A 1 233 ? 12.498 0.171 -8.188 1.00 95.44 233 SER A O 1
ATOM 1821 N N . ALA A 1 234 ? 12.242 2.392 -8.443 1.00 95.88 234 ALA A N 1
ATOM 1822 C CA . ALA A 1 234 ? 11.366 2.301 -9.609 1.00 95.88 234 ALA A CA 1
ATOM 1823 C C . ALA A 1 234 ? 11.980 1.450 -10.732 1.00 95.88 234 ALA A C 1
ATOM 1825 O O . ALA A 1 234 ? 11.310 0.586 -11.288 1.00 95.88 234 ALA A O 1
ATOM 1826 N N . LEU A 1 235 ? 13.283 1.614 -10.988 1.00 96.44 235 LEU A N 1
ATOM 1827 C CA . LEU A 1 235 ? 14.023 0.833 -11.982 1.00 96.44 235 LEU A CA 1
ATOM 1828 C C . LEU A 1 235 ? 14.005 -0.673 -11.683 1.00 96.44 235 LEU A C 1
ATOM 1830 O O . LEU A 1 235 ? 13.706 -1.482 -12.562 1.00 96.44 235 LEU A O 1
ATOM 1834 N N . GLU A 1 236 ? 14.324 -1.060 -10.445 1.00 96.62 236 GLU A N 1
ATOM 1835 C CA . GLU A 1 236 ? 14.343 -2.467 -10.032 1.00 96.62 236 GLU A CA 1
ATOM 1836 C C . GLU A 1 236 ? 12.930 -3.056 -9.995 1.00 96.62 236 GLU A C 1
ATOM 1838 O O . GLU A 1 236 ? 12.729 -4.217 -10.354 1.00 96.62 236 GLU A O 1
ATOM 1843 N N . TYR A 1 237 ? 11.941 -2.261 -9.590 1.00 96.44 237 TYR A N 1
ATOM 1844 C CA . TYR A 1 237 ? 10.539 -2.654 -9.623 1.00 96.44 237 TYR A CA 1
ATOM 1845 C C . TYR A 1 237 ? 10.073 -2.920 -11.059 1.00 96.44 237 TYR A C 1
ATOM 1847 O O . TYR A 1 237 ? 9.561 -4.003 -11.342 1.00 96.44 237 TYR A O 1
ATOM 1855 N N . ALA A 1 238 ? 10.329 -1.984 -11.976 1.00 96.12 238 ALA A N 1
ATOM 1856 C CA . ALA A 1 238 ? 10.030 -2.116 -13.397 1.00 96.12 238 ALA A CA 1
ATOM 1857 C C . ALA A 1 238 ? 10.679 -3.375 -13.988 1.00 96.12 238 ALA A C 1
ATOM 1859 O O . ALA A 1 238 ? 10.004 -4.190 -14.616 1.00 96.12 238 ALA A O 1
ATOM 1860 N N . ARG A 1 239 ? 11.964 -3.606 -13.685 1.00 96.62 239 ARG A N 1
ATOM 1861 C CA . ARG A 1 239 ? 12.706 -4.795 -14.127 1.00 96.62 239 ARG A CA 1
ATOM 1862 C C . ARG A 1 239 ? 12.076 -6.102 -13.637 1.00 96.62 239 ARG A C 1
ATOM 1864 O O . ARG A 1 239 ? 12.098 -7.093 -14.356 1.00 96.62 239 ARG A O 1
ATOM 1871 N N . ARG A 1 240 ? 11.532 -6.133 -12.413 1.00 94.69 240 ARG A N 1
ATOM 1872 C CA . ARG A 1 240 ? 10.868 -7.323 -11.840 1.00 94.69 240 ARG A CA 1
ATOM 1873 C C . ARG A 1 240 ? 9.479 -7.588 -12.413 1.00 94.69 240 ARG A C 1
ATOM 1875 O O . ARG A 1 240 ? 9.017 -8.724 -12.337 1.00 94.69 240 ARG A O 1
ATOM 1882 N N . ARG A 1 241 ? 8.788 -6.553 -12.895 1.00 94.06 241 ARG A N 1
ATOM 1883 C CA . ARG A 1 241 ? 7.436 -6.657 -13.473 1.00 94.06 241 ARG A CA 1
ATOM 1884 C C . ARG A 1 241 ? 7.454 -6.927 -14.976 1.00 94.06 241 ARG A C 1
ATOM 1886 O O . ARG A 1 241 ? 6.476 -7.433 -15.512 1.00 94.06 241 ARG A O 1
ATOM 1893 N N . ALA A 1 242 ? 8.540 -6.589 -15.649 1.00 94.38 242 ALA A N 1
ATOM 1894 C CA . ALA A 1 242 ? 8.673 -6.795 -17.077 1.00 94.38 242 ALA A CA 1
ATOM 1895 C C . ALA A 1 242 ? 9.034 -8.240 -17.437 1.00 94.38 242 ALA A C 1
ATOM 1897 O O . ALA A 1 242 ? 9.849 -8.877 -16.768 1.00 94.38 242 ALA A O 1
ATOM 1898 N N . ASN A 1 243 ? 8.469 -8.731 -18.538 1.00 94.44 243 ASN A N 1
ATOM 1899 C CA . ASN A 1 243 ? 8.878 -9.996 -19.150 1.00 94.44 243 ASN A CA 1
ATOM 1900 C C . ASN A 1 243 ? 10.086 -9.841 -20.084 1.00 94.44 243 ASN A C 1
ATOM 1902 O O . ASN A 1 243 ? 10.848 -10.790 -20.271 1.00 94.44 243 ASN A O 1
ATOM 1906 N N . ASP A 1 244 ? 10.258 -8.658 -20.673 1.00 94.50 244 ASP A N 1
ATOM 1907 C CA . ASP A 1 244 ? 11.324 -8.343 -21.619 1.00 94.50 244 ASP A CA 1
ATOM 1908 C C . ASP A 1 244 ? 11.786 -6.879 -21.492 1.00 94.50 244 ASP A C 1
ATOM 1910 O O . ASP A 1 244 ? 11.290 -6.106 -20.670 1.00 94.50 244 ASP A O 1
ATOM 1914 N N . ALA A 1 245 ? 12.783 -6.495 -22.291 1.00 94.44 245 ALA A N 1
ATOM 1915 C CA . ALA A 1 245 ? 13.368 -5.158 -22.242 1.00 94.44 245 ALA A CA 1
ATOM 1916 C C . ALA A 1 245 ? 12.401 -4.044 -22.688 1.00 94.44 245 ALA A C 1
ATOM 1918 O O . ALA A 1 245 ? 12.524 -2.914 -22.215 1.00 94.44 245 ALA A O 1
ATOM 1919 N N . SER A 1 246 ? 11.448 -4.344 -23.577 1.00 91.50 246 SER A N 1
ATOM 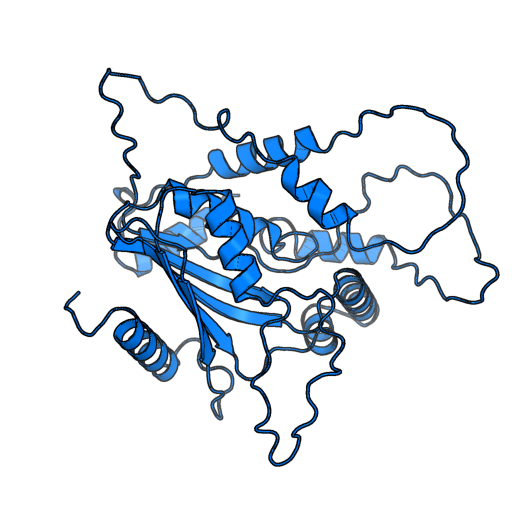1920 C CA . SER A 1 246 ? 10.477 -3.360 -24.059 1.00 91.50 246 SER A CA 1
ATOM 1921 C C . SER A 1 246 ? 9.459 -3.034 -22.969 1.00 91.50 246 SER A C 1
ATOM 1923 O O . SER A 1 246 ? 9.232 -1.863 -22.654 1.00 91.50 246 SER A O 1
ATOM 1925 N N . GLU A 1 247 ? 8.930 -4.064 -22.303 1.00 93.38 247 GLU A N 1
ATOM 1926 C CA . GLU A 1 247 ? 8.077 -3.883 -21.131 1.00 93.38 247 GLU A CA 1
ATOM 1927 C C . GLU A 1 247 ? 8.807 -3.179 -19.993 1.00 93.38 247 GLU A C 1
ATOM 1929 O O . GLU A 1 247 ? 8.222 -2.321 -19.337 1.00 93.38 247 GLU A O 1
ATOM 1934 N N . TRP A 1 248 ? 10.079 -3.513 -19.753 1.00 94.56 248 TRP A N 1
ATOM 1935 C CA . TRP A 1 248 ? 10.863 -2.877 -18.693 1.00 94.56 248 TRP A CA 1
ATOM 1936 C C . TRP A 1 248 ? 10.934 -1.370 -18.898 1.00 94.56 248 TRP A C 1
ATOM 1938 O O . TRP A 1 248 ? 10.615 -0.613 -17.980 1.00 94.56 248 TRP A O 1
ATOM 1948 N N . HIS A 1 249 ? 11.261 -0.941 -20.114 1.00 92.44 249 HIS A N 1
ATOM 1949 C CA . HIS A 1 249 ? 11.280 0.471 -20.455 1.00 92.44 249 HIS A CA 1
ATOM 1950 C C . HIS A 1 249 ? 9.892 1.116 -20.305 1.00 92.44 249 HIS A C 1
ATOM 1952 O O . HIS A 1 249 ? 9.778 2.197 -19.730 1.00 92.44 249 HIS A O 1
ATOM 1958 N N . SER A 1 250 ? 8.823 0.437 -20.742 1.00 91.38 250 SER A N 1
ATOM 1959 C CA . SER A 1 250 ? 7.445 0.916 -20.562 1.00 91.38 250 SER A CA 1
ATOM 1960 C C . SER A 1 250 ? 7.087 1.128 -19.089 1.00 91.38 250 SER A C 1
ATOM 1962 O O . SER A 1 250 ? 6.482 2.141 -18.738 1.00 91.38 250 SER A O 1
ATOM 1964 N N . TRP A 1 251 ? 7.450 0.181 -18.226 1.00 94.31 251 TRP A N 1
ATOM 1965 C CA . TRP A 1 251 ? 7.244 0.279 -16.785 1.00 94.31 251 TRP A CA 1
ATOM 1966 C C . TRP A 1 251 ? 8.034 1.432 -16.173 1.00 94.31 251 TRP A C 1
ATOM 1968 O O . TRP A 1 251 ? 7.486 2.197 -15.386 1.00 94.31 251 TRP A O 1
ATOM 1978 N N . GLU A 1 252 ? 9.307 1.571 -16.534 1.00 94.62 252 GLU A N 1
ATOM 1979 C CA . GLU A 1 252 ? 10.171 2.635 -16.026 1.00 94.62 252 GLU A CA 1
ATOM 1980 C C . GLU A 1 252 ? 9.620 4.023 -16.376 1.00 94.62 252 GLU A C 1
ATOM 1982 O O . GLU A 1 252 ? 9.445 4.852 -15.484 1.00 94.62 252 GLU A O 1
ATOM 1987 N N . GLN A 1 253 ? 9.282 4.257 -17.649 1.00 92.19 253 GLN A N 1
ATOM 1988 C CA . GLN A 1 253 ? 8.715 5.531 -18.102 1.00 92.19 253 GLN A CA 1
ATOM 1989 C C . GLN A 1 253 ? 7.400 5.855 -17.388 1.00 92.19 253 GLN A C 1
ATOM 1991 O O . GLN A 1 253 ? 7.182 6.992 -16.977 1.00 92.19 253 GLN A O 1
ATOM 1996 N N . HIS A 1 254 ? 6.542 4.851 -17.195 1.00 93.88 254 HIS A N 1
ATOM 1997 C CA . HIS A 1 254 ? 5.281 5.016 -16.476 1.00 93.88 254 HIS A CA 1
ATOM 1998 C C . HIS A 1 254 ? 5.491 5.408 -15.008 1.00 93.88 254 HIS A C 1
ATOM 2000 O O . HIS A 1 254 ? 4.893 6.372 -14.534 1.00 93.88 254 HIS A O 1
ATOM 2006 N N . LEU A 1 255 ? 6.386 4.720 -14.293 1.00 95.38 255 LEU A N 1
ATOM 2007 C CA . LEU A 1 255 ? 6.699 5.051 -12.899 1.00 95.38 255 LEU A CA 1
ATOM 2008 C C . LEU A 1 255 ? 7.283 6.464 -12.770 1.00 95.38 255 LEU A C 1
ATOM 2010 O O . LEU A 1 255 ? 6.880 7.201 -11.872 1.00 95.38 255 LEU A O 1
ATOM 2014 N N . ILE A 1 256 ? 8.169 6.868 -13.690 1.00 93.25 256 ILE A N 1
ATOM 2015 C CA . ILE A 1 256 ? 8.713 8.234 -13.752 1.00 93.25 256 ILE A CA 1
ATOM 2016 C C . ILE A 1 256 ? 7.591 9.253 -13.979 1.00 93.25 256 ILE A C 1
ATOM 2018 O O . ILE A 1 256 ? 7.522 10.247 -13.258 1.00 93.25 256 ILE A O 1
ATOM 2022 N N . ALA A 1 257 ? 6.688 8.998 -14.930 1.00 91.75 257 ALA A N 1
ATOM 2023 C CA . ALA A 1 257 ? 5.557 9.879 -15.221 1.00 91.75 257 ALA A CA 1
ATOM 2024 C C . ALA A 1 257 ? 4.603 10.032 -14.023 1.00 91.75 257 ALA A C 1
ATOM 2026 O O . ALA A 1 257 ? 4.042 11.105 -13.810 1.00 91.75 257 ALA A O 1
ATOM 2027 N N . CYS A 1 258 ? 4.457 8.989 -13.201 1.00 92.94 258 CYS A N 1
ATOM 2028 C CA . CYS A 1 258 ? 3.708 9.037 -11.944 1.00 92.94 258 CYS A CA 1
ATOM 2029 C C . CYS A 1 258 ? 4.516 9.590 -10.756 1.00 92.94 258 CYS A C 1
ATOM 2031 O O . CYS A 1 258 ? 4.011 9.591 -9.634 1.00 92.94 258 CYS A O 1
ATOM 2033 N N . ASN A 1 259 ? 5.756 10.043 -10.970 1.00 93.75 259 ASN A N 1
ATOM 2034 C CA . ASN A 1 259 ? 6.680 10.472 -9.919 1.00 93.75 259 ASN A CA 1
ATOM 2035 C C . ASN A 1 259 ? 6.871 9.406 -8.816 1.00 93.75 259 ASN A C 1
ATOM 2037 O O . ASN A 1 259 ? 7.004 9.713 -7.629 1.00 93.75 259 ASN A O 1
ATOM 2041 N N . ILE A 1 260 ? 6.852 8.127 -9.196 1.00 94.88 260 ILE A N 1
ATOM 2042 C CA . ILE A 1 260 ? 7.102 6.993 -8.307 1.00 94.88 260 ILE A CA 1
ATOM 2043 C C . ILE A 1 260 ? 8.583 6.650 -8.412 1.00 94.88 260 ILE A C 1
ATOM 2045 O O . ILE A 1 260 ? 9.052 6.131 -9.421 1.00 94.88 260 ILE A O 1
ATOM 2049 N N . THR A 1 261 ? 9.324 6.939 -7.349 1.00 95.31 261 THR A N 1
ATOM 2050 C CA . THR A 1 261 ? 10.776 6.731 -7.262 1.00 95.31 261 THR A CA 1
ATOM 2051 C C . THR A 1 261 ? 11.130 5.463 -6.495 1.00 95.31 261 THR A C 1
ATOM 2053 O O . THR A 1 261 ? 12.096 4.774 -6.837 1.00 95.31 261 THR A O 1
ATOM 2056 N N . THR A 1 262 ? 10.334 5.124 -5.480 1.00 95.31 262 THR A N 1
ATOM 2057 C CA . THR A 1 262 ? 10.511 3.931 -4.652 1.00 95.31 262 THR A CA 1
ATOM 2058 C C . THR A 1 262 ? 9.170 3.275 -4.334 1.00 95.31 262 THR A C 1
ATOM 2060 O O . THR A 1 262 ? 8.140 3.938 -4.243 1.00 95.31 262 THR A O 1
ATOM 2063 N N . ILE A 1 263 ? 9.177 1.952 -4.172 1.00 96.06 263 ILE A N 1
ATOM 2064 C CA . ILE A 1 263 ? 8.002 1.147 -3.831 1.00 96.06 263 ILE A CA 1
ATOM 2065 C C . ILE A 1 263 ? 8.379 0.189 -2.705 1.00 96.06 263 ILE A C 1
ATOM 2067 O O . ILE A 1 263 ? 9.380 -0.525 -2.799 1.00 96.06 263 ILE A O 1
ATOM 2071 N N . SER A 1 264 ? 7.575 0.124 -1.647 1.00 93.94 264 SER A N 1
ATOM 2072 C CA . SER A 1 264 ? 7.775 -0.847 -0.567 1.00 93.94 264 SER A CA 1
ATOM 2073 C C . SER A 1 264 ? 6.506 -1.641 -0.308 1.00 93.94 264 SER A C 1
ATOM 2075 O O . SER A 1 264 ? 5.461 -1.025 -0.102 1.00 93.94 264 SER A O 1
ATOM 2077 N N . PRO A 1 265 ? 6.556 -2.984 -0.256 1.00 92.44 265 PRO A N 1
ATOM 2078 C CA . PRO A 1 265 ? 5.470 -3.724 0.366 1.00 92.44 265 PRO A CA 1
ATOM 2079 C C . PRO A 1 265 ? 5.376 -3.314 1.840 1.00 92.44 265 PRO A C 1
ATOM 2081 O O . PRO A 1 265 ? 6.378 -2.923 2.446 1.00 92.44 265 PRO A O 1
ATOM 2084 N N . GLY A 1 266 ? 4.187 -3.410 2.421 1.00 92.25 266 GLY A N 1
ATOM 2085 C CA . GLY A 1 266 ? 3.981 -3.017 3.804 1.00 92.25 266 GLY A CA 1
ATOM 2086 C C . GLY A 1 266 ? 2.647 -3.441 4.394 1.00 92.25 266 GLY A C 1
ATOM 2087 O O . GLY A 1 266 ? 1.793 -4.028 3.723 1.00 92.25 266 GLY A O 1
ATOM 2088 N N . LEU A 1 267 ? 2.462 -3.057 5.653 1.00 93.19 267 LEU A N 1
ATOM 2089 C CA . LEU A 1 267 ? 1.244 -3.273 6.424 1.00 93.19 267 LEU A CA 1
ATOM 2090 C C . LEU A 1 267 ? 0.755 -1.946 7.002 1.00 93.19 267 LEU A C 1
ATOM 2092 O O . LEU A 1 267 ? 1.531 -1.234 7.629 1.00 93.19 267 LEU A O 1
ATOM 2096 N N . LEU A 1 268 ? -0.525 -1.633 6.828 1.00 95.25 268 LEU A N 1
ATOM 2097 C CA . LEU A 1 268 ? -1.181 -0.515 7.502 1.00 95.25 268 LEU A CA 1
ATOM 2098 C C . LEU A 1 268 ? -2.193 -1.074 8.492 1.00 95.25 268 LEU A C 1
ATOM 2100 O O . LEU A 1 268 ? -3.076 -1.832 8.100 1.00 95.25 268 LEU A O 1
ATOM 2104 N N . PHE A 1 269 ? -2.103 -0.660 9.749 1.00 95.38 269 PHE A N 1
ATOM 2105 C CA . PHE A 1 269 ? -3.138 -0.901 10.744 1.00 95.38 269 PHE A CA 1
ATOM 2106 C C . PHE A 1 269 ? -3.726 0.431 11.187 1.00 95.38 269 PHE A C 1
ATOM 2108 O O . PHE A 1 269 ? -2.977 1.369 11.442 1.00 95.38 269 PHE A O 1
ATOM 2115 N N . VAL A 1 270 ? -5.048 0.516 11.307 1.00 96.00 270 VAL A N 1
ATOM 2116 C CA . VAL A 1 270 ? -5.746 1.695 11.836 1.00 96.00 270 VAL A CA 1
ATOM 2117 C C . VAL A 1 270 ? -6.773 1.234 12.855 1.00 96.00 270 VAL A C 1
ATOM 2119 O O . VAL A 1 270 ? -7.616 0.405 12.538 1.00 96.00 270 VAL A O 1
ATOM 2122 N N . ARG A 1 271 ? -6.712 1.763 14.073 1.00 95.31 271 ARG A N 1
ATOM 2123 C CA . ARG A 1 271 ? -7.681 1.521 15.142 1.00 95.31 271 ARG A CA 1
ATOM 2124 C C . ARG A 1 271 ? -8.450 2.806 15.417 1.00 95.31 271 ARG A C 1
ATOM 2126 O O . ARG A 1 271 ? -7.837 3.840 15.672 1.00 95.31 271 ARG A O 1
ATOM 2133 N N . THR A 1 272 ? -9.773 2.749 15.358 1.00 94.88 272 THR A N 1
ATOM 2134 C CA . THR A 1 272 ? -10.636 3.885 15.693 1.00 94.88 272 THR A CA 1
ATOM 2135 C C . THR A 1 272 ? -10.649 4.138 17.200 1.00 94.88 272 THR A C 1
ATOM 2137 O O . THR A 1 272 ? -10.513 3.217 18.013 1.00 94.88 272 THR A O 1
ATOM 2140 N N . GLU A 1 273 ? -10.815 5.402 17.580 1.00 92.44 273 GLU A N 1
ATOM 2141 C CA . GLU A 1 273 ? -10.895 5.837 18.974 1.00 92.44 273 GLU A CA 1
ATOM 2142 C C . GLU A 1 273 ? -12.214 6.579 19.227 1.00 92.44 273 GLU A C 1
ATOM 2144 O O . GLU A 1 273 ? -12.695 7.311 18.363 1.00 92.44 273 GLU A O 1
ATOM 2149 N N . GLU A 1 274 ? -12.780 6.433 20.432 1.00 84.00 274 GLU A N 1
ATOM 2150 C CA . GLU A 1 274 ? -14.015 7.139 20.827 1.00 84.00 274 GLU A CA 1
ATOM 2151 C C . GLU A 1 274 ? -13.836 8.656 20.924 1.00 84.00 274 GLU A C 1
ATOM 2153 O O . GLU A 1 274 ? -14.807 9.405 20.815 1.00 84.00 274 GLU A O 1
ATOM 2158 N N . ALA A 1 275 ? -12.609 9.114 21.174 1.00 79.81 275 ALA A N 1
ATOM 2159 C CA . ALA A 1 275 ? -12.326 10.527 21.339 1.00 79.81 275 ALA A CA 1
ATOM 2160 C C . ALA A 1 275 ? -12.560 11.286 20.026 1.00 79.81 275 ALA A C 1
ATOM 2162 O O . ALA A 1 275 ? -12.258 10.800 18.941 1.00 79.81 275 ALA A O 1
ATOM 2163 N N . SER A 1 276 ? -13.045 12.524 20.116 1.00 72.88 276 SER A N 1
ATOM 2164 C CA . SER A 1 276 ? -12.929 13.463 19.003 1.00 72.88 276 SER A CA 1
ATOM 2165 C C . SER A 1 276 ? -11.452 13.803 18.815 1.00 72.88 276 SER A C 1
ATOM 2167 O O . SER A 1 276 ? -10.813 14.294 19.747 1.00 72.88 276 SER A O 1
ATOM 2169 N N . GLY A 1 277 ? -10.906 13.550 17.633 1.00 79.81 277 GLY A N 1
ATOM 2170 C CA . GLY A 1 277 ? -9.475 13.675 17.399 1.00 79.81 277 GLY A CA 1
ATOM 2171 C C . GLY A 1 277 ? -9.113 13.557 15.928 1.00 79.81 277 GLY A C 1
ATOM 2172 O O . GLY A 1 277 ? -9.947 13.218 15.085 1.00 79.81 277 GLY A O 1
ATOM 2173 N N . ARG A 1 278 ? -7.857 13.892 15.637 1.00 89.06 278 ARG A N 1
ATOM 2174 C CA . ARG A 1 278 ? -7.250 13.743 14.316 1.00 89.06 278 ARG A CA 1
ATOM 2175 C C . ARG A 1 278 ? -6.759 12.306 14.141 1.00 89.06 278 ARG A C 1
ATOM 2177 O O . ARG A 1 278 ? -6.410 11.659 15.123 1.00 89.06 278 ARG A O 1
ATOM 2184 N N . PHE A 1 279 ? -6.695 11.825 12.903 1.00 93.88 279 PHE A N 1
ATOM 2185 C CA . PHE A 1 279 ? -6.025 10.563 12.615 1.00 93.88 279 PHE A CA 1
ATOM 2186 C C . PHE A 1 279 ? -4.507 10.713 12.779 1.00 93.88 279 PHE A C 1
ATOM 2188 O O . PHE A 1 279 ? -3.852 11.430 12.021 1.00 93.88 279 PHE A O 1
ATOM 2195 N N . ASP A 1 280 ? -3.951 10.034 13.778 1.00 93.25 280 ASP A N 1
ATOM 2196 C CA . ASP A 1 280 ? -2.516 10.005 14.049 1.00 93.25 280 ASP A CA 1
ATOM 2197 C C . ASP A 1 280 ? -1.902 8.721 13.481 1.00 93.25 280 ASP A C 1
ATOM 2199 O O . ASP A 1 280 ? -2.312 7.617 13.839 1.00 93.25 280 ASP A O 1
ATOM 2203 N N . LEU A 1 281 ? -0.950 8.849 12.558 1.00 94.69 281 LEU A N 1
ATOM 2204 C CA . LEU A 1 281 ? -0.367 7.723 11.835 1.00 94.69 281 LEU A CA 1
ATOM 2205 C C . LEU A 1 281 ? 1.145 7.720 12.026 1.00 94.69 281 LEU A C 1
ATOM 2207 O O . LEU A 1 281 ? 1.839 8.636 11.589 1.00 94.69 281 LEU A O 1
ATOM 2211 N N . HIS A 1 282 ? 1.646 6.650 12.635 1.00 92.69 282 HIS A N 1
ATOM 2212 C CA . HIS A 1 282 ? 3.069 6.453 12.882 1.00 92.69 282 HIS A CA 1
ATOM 2213 C C . HIS A 1 282 ? 3.676 5.557 11.810 1.00 92.69 282 HIS A C 1
ATOM 2215 O O . HIS A 1 282 ? 3.124 4.507 11.484 1.00 92.69 282 HIS A O 1
ATOM 2221 N N . HIS A 1 283 ? 4.834 5.941 11.281 1.00 92.94 283 HIS A N 1
ATOM 2222 C CA . HIS A 1 283 ? 5.586 5.113 10.343 1.00 92.94 283 HIS A CA 1
ATOM 2223 C C . HIS A 1 283 ? 6.703 4.364 11.056 1.00 92.94 283 HIS A C 1
ATOM 2225 O O . HIS A 1 283 ? 7.508 4.965 11.764 1.00 92.94 283 HIS A O 1
ATOM 2231 N N . TYR A 1 284 ? 6.771 3.057 10.836 1.00 91.19 284 TYR A N 1
ATOM 2232 C CA . TYR A 1 284 ? 7.815 2.200 11.369 1.00 91.19 284 TYR A CA 1
ATOM 2233 C C . TYR A 1 284 ? 8.538 1.492 10.236 1.00 91.19 284 TYR A C 1
ATOM 2235 O O . TYR A 1 284 ? 7.954 0.781 9.410 1.00 91.19 284 TYR A O 1
ATOM 2243 N N . ILE A 1 285 ? 9.854 1.660 10.236 1.00 89.94 285 ILE A N 1
ATOM 2244 C CA . ILE A 1 285 ? 10.719 0.994 9.283 1.00 89.94 285 ILE A CA 1
ATOM 2245 C C . ILE A 1 285 ? 11.001 -0.414 9.778 1.00 89.94 285 ILE A C 1
ATOM 2247 O O . ILE A 1 285 ? 11.488 -0.655 10.881 1.00 89.94 285 ILE A O 1
ATOM 2251 N N . THR A 1 286 ? 10.675 -1.349 8.912 1.00 88.75 286 THR A N 1
ATOM 2252 C CA . THR A 1 286 ? 10.860 -2.764 9.124 1.00 88.75 286 THR A CA 1
ATOM 2253 C C . THR A 1 286 ? 12.285 -3.163 8.723 1.00 88.75 286 THR A C 1
ATOM 2255 O O . THR A 1 286 ? 12.630 -3.037 7.542 1.00 88.75 286 THR A O 1
ATOM 2258 N N . PRO A 1 287 ? 13.113 -3.661 9.661 1.00 86.06 287 PRO A N 1
ATOM 2259 C CA . PRO A 1 287 ? 14.514 -3.948 9.389 1.00 86.06 287 PRO A CA 1
ATOM 2260 C C . PRO A 1 287 ? 14.669 -5.105 8.403 1.00 86.06 287 PRO A C 1
ATOM 2262 O O . PRO A 1 287 ? 13.888 -6.062 8.392 1.00 86.06 287 PRO A O 1
ATOM 2265 N N . LYS A 1 288 ? 15.716 -5.051 7.584 1.00 83.00 288 LYS A N 1
ATOM 2266 C CA . LYS A 1 288 ? 16.110 -6.178 6.741 1.00 83.00 288 LYS A CA 1
ATOM 2267 C C . LYS A 1 288 ? 16.736 -7.283 7.589 1.00 83.00 288 LYS A C 1
ATOM 2269 O O . LYS A 1 288 ? 17.431 -7.043 8.569 1.00 83.00 288 LYS A O 1
ATOM 2274 N N . THR A 1 289 ? 16.523 -8.524 7.166 1.00 75.88 289 THR A N 1
ATOM 2275 C CA . THR A 1 289 ? 17.266 -9.678 7.682 1.00 75.88 289 THR A CA 1
ATOM 2276 C C . THR A 1 289 ? 18.204 -10.220 6.614 1.00 75.88 289 THR A C 1
ATOM 2278 O O . THR A 1 289 ? 18.021 -9.967 5.421 1.00 75.88 289 THR A O 1
ATOM 2281 N N . ASP A 1 290 ? 19.150 -11.063 7.017 1.00 73.56 290 ASP A N 1
ATOM 2282 C CA . ASP A 1 290 ? 20.038 -11.782 6.093 1.00 73.56 290 ASP A CA 1
ATOM 2283 C C . ASP A 1 290 ? 19.265 -12.639 5.070 1.00 73.56 290 ASP A C 1
ATOM 2285 O O . ASP A 1 290 ? 19.782 -12.969 4.006 1.00 73.56 290 ASP A O 1
ATOM 2289 N N . LYS A 1 291 ? 17.997 -12.970 5.364 1.00 64.62 291 LYS A N 1
ATOM 2290 C CA . LYS A 1 291 ? 17.082 -13.723 4.490 1.00 64.62 291 LYS A CA 1
ATOM 2291 C C . LYS A 1 291 ? 16.177 -12.834 3.621 1.00 64.62 291 LYS A C 1
ATOM 2293 O O . LYS A 1 291 ? 15.280 -13.347 2.958 1.00 64.62 291 LYS A O 1
ATOM 2298 N N . GLY A 1 292 ? 16.388 -11.517 3.615 1.00 68.38 292 GLY A N 1
ATOM 2299 C CA . GLY A 1 292 ? 15.554 -10.541 2.909 1.00 68.38 292 GLY A CA 1
ATOM 2300 C C . GLY A 1 292 ? 14.591 -9.788 3.833 1.00 68.38 292 GLY A C 1
ATOM 2301 O O . GLY A 1 292 ? 14.847 -9.647 5.032 1.00 68.38 292 GLY A O 1
ATOM 2302 N N . SER A 1 293 ? 13.497 -9.264 3.265 1.00 66.38 293 SER A N 1
ATOM 2303 C CA . SER A 1 293 ? 12.437 -8.585 4.032 1.00 66.38 293 SER A CA 1
ATOM 2304 C C . SER A 1 293 ? 11.895 -9.510 5.125 1.00 66.38 293 SER A C 1
ATOM 2306 O O . SER A 1 293 ? 11.745 -10.721 4.904 1.00 66.38 293 SER A O 1
ATOM 2308 N N . ILE A 1 294 ? 11.578 -8.951 6.301 1.00 66.25 294 ILE A N 1
ATOM 2309 C CA . ILE A 1 294 ? 10.915 -9.746 7.337 1.00 66.25 294 ILE A CA 1
ATOM 2310 C C . ILE A 1 294 ? 9.586 -10.304 6.834 1.00 66.25 294 ILE A C 1
ATOM 2312 O O . ILE A 1 294 ? 9.249 -11.402 7.222 1.00 66.25 294 ILE A O 1
ATOM 2316 N N . TRP A 1 295 ? 8.869 -9.659 5.911 1.00 67.50 295 TRP A N 1
ATOM 2317 C CA . TRP A 1 295 ? 7.563 -10.149 5.440 1.00 67.50 295 TRP A CA 1
ATOM 2318 C C . TRP A 1 295 ? 7.636 -11.268 4.404 1.00 67.50 295 TRP A C 1
ATOM 2320 O O . TRP A 1 295 ? 6.709 -11.491 3.629 1.00 67.50 295 TRP A O 1
ATOM 2330 N N . THR A 1 296 ? 8.733 -12.014 4.400 1.00 61.31 296 THR A N 1
ATOM 2331 C CA . THR A 1 296 ? 8.794 -13.290 3.701 1.00 61.31 296 THR A CA 1
ATOM 2332 C C . THR A 1 296 ? 7.849 -14.296 4.377 1.00 61.31 296 THR A C 1
ATOM 2334 O O . THR A 1 296 ? 7.821 -14.381 5.611 1.00 61.31 296 THR A O 1
ATOM 2337 N N . PRO A 1 297 ? 7.066 -15.077 3.605 1.00 47.50 297 PRO A N 1
ATOM 2338 C CA . PRO A 1 297 ? 6.253 -16.150 4.167 1.00 47.50 297 PRO A CA 1
ATOM 2339 C C . PRO A 1 297 ? 7.122 -17.061 5.048 1.00 47.50 297 PRO A C 1
ATOM 2341 O O . PRO A 1 297 ? 8.199 -17.480 4.621 1.00 47.50 297 PRO A O 1
ATOM 2344 N N . ASN A 1 298 ? 6.653 -17.362 6.265 1.00 60.94 298 ASN A N 1
ATOM 2345 C CA . ASN A 1 298 ? 7.327 -18.148 7.321 1.00 60.94 298 ASN A CA 1
ATOM 2346 C C . ASN A 1 298 ? 8.338 -17.414 8.220 1.00 60.94 298 ASN A C 1
ATOM 2348 O O . ASN A 1 298 ? 9.006 -18.054 9.037 1.00 60.94 298 ASN A O 1
ATOM 2352 N N . ASN A 1 299 ? 8.470 -16.092 8.130 1.00 70.25 299 ASN A N 1
ATOM 2353 C CA . ASN A 1 299 ? 9.381 -15.374 9.013 1.00 70.25 299 ASN A CA 1
ATOM 2354 C C . ASN A 1 299 ? 8.706 -14.962 10.332 1.00 70.25 299 ASN A C 1
ATOM 2356 O O . ASN A 1 299 ? 8.082 -13.906 10.439 1.00 70.25 299 ASN A O 1
ATOM 2360 N N . PHE A 1 300 ? 8.885 -15.780 11.371 1.00 77.88 300 PHE A N 1
ATOM 2361 C CA . PHE A 1 300 ? 8.363 -15.504 12.716 1.00 77.88 300 PHE A CA 1
ATOM 2362 C C . PHE A 1 300 ? 8.836 -14.157 13.289 1.00 77.88 300 PHE A C 1
ATOM 2364 O O . PHE A 1 300 ? 8.108 -13.531 14.054 1.00 77.88 300 PHE A O 1
ATOM 2371 N N . LYS A 1 301 ? 10.017 -13.661 12.882 1.00 79.50 301 LYS A N 1
ATOM 2372 C CA . LYS A 1 301 ? 10.518 -12.354 13.332 1.00 79.50 301 LYS A CA 1
ATOM 2373 C C . LYS A 1 301 ? 9.625 -11.213 12.858 1.00 79.50 301 LYS A C 1
ATOM 2375 O O . LYS A 1 301 ? 9.544 -10.198 13.536 1.00 79.50 301 LYS A O 1
ATOM 2380 N N . ALA A 1 302 ? 8.946 -11.378 11.723 1.00 75.69 302 ALA A N 1
ATOM 2381 C CA . ALA A 1 302 ? 8.028 -10.369 11.214 1.00 75.69 302 ALA A CA 1
ATOM 2382 C C . ALA A 1 302 ? 6.771 -10.249 12.065 1.00 75.69 302 ALA A C 1
ATOM 2384 O O . ALA A 1 302 ? 6.295 -9.145 12.323 1.00 75.69 302 ALA A O 1
ATOM 2385 N N . VAL A 1 303 ? 6.259 -11.401 12.500 1.00 77.44 303 VAL A N 1
ATOM 2386 C CA . VAL A 1 303 ? 5.106 -11.490 13.394 1.00 77.44 303 VAL A CA 1
ATOM 2387 C C . VAL A 1 303 ? 5.453 -10.856 14.735 1.00 77.44 303 VAL A C 1
ATOM 2389 O O . VAL A 1 303 ? 4.726 -9.977 15.185 1.00 77.44 303 VAL A O 1
ATOM 2392 N N . GLU A 1 304 ? 6.594 -11.225 15.322 1.00 84.06 304 GLU A N 1
ATOM 2393 C CA . GLU A 1 304 ? 7.058 -10.650 16.590 1.00 84.06 304 GLU A CA 1
ATOM 2394 C C . GLU A 1 304 ? 7.302 -9.141 16.491 1.00 84.06 304 GLU A C 1
ATOM 2396 O O . GLU A 1 304 ? 6.827 -8.396 17.342 1.00 84.06 304 GLU A O 1
ATOM 2401 N N . PHE A 1 305 ? 7.964 -8.670 15.428 1.00 85.62 305 PHE A N 1
ATOM 2402 C CA . PHE A 1 305 ? 8.176 -7.239 15.203 1.00 85.62 305 PHE A CA 1
ATOM 2403 C C . PHE A 1 305 ? 6.847 -6.488 15.087 1.00 85.62 305 PHE A C 1
ATOM 2405 O O . PHE A 1 305 ? 6.624 -5.518 15.803 1.00 85.62 305 PHE A O 1
ATOM 2412 N N . THR A 1 306 ? 5.928 -6.981 14.249 1.00 84.62 306 THR A N 1
ATOM 2413 C CA . THR A 1 306 ? 4.603 -6.368 14.068 1.00 84.62 306 THR A CA 1
ATOM 2414 C C . THR A 1 306 ? 3.839 -6.338 15.392 1.00 84.62 306 THR A C 1
ATOM 2416 O O . THR A 1 306 ? 3.286 -5.305 15.754 1.00 84.62 306 THR A O 1
ATOM 2419 N N . LYS A 1 307 ? 3.854 -7.438 16.156 1.00 85.25 307 LYS A N 1
ATOM 2420 C CA . LYS A 1 307 ? 3.213 -7.523 17.473 1.00 85.25 307 LYS A CA 1
ATOM 2421 C C . LYS A 1 307 ? 3.792 -6.496 18.447 1.00 85.25 307 LYS A C 1
ATOM 2423 O O . LYS A 1 307 ? 3.026 -5.775 19.073 1.00 85.25 307 LYS A O 1
ATOM 2428 N N . GLN A 1 308 ? 5.117 -6.389 18.533 1.00 87.50 308 GLN A N 1
ATOM 2429 C CA . GLN A 1 308 ? 5.790 -5.415 19.395 1.00 87.50 308 GLN A CA 1
ATOM 2430 C C . GLN A 1 308 ? 5.453 -3.973 19.002 1.00 87.50 308 GLN A C 1
ATOM 2432 O O . GLN A 1 308 ? 5.140 -3.168 19.875 1.00 87.50 308 GLN A O 1
ATOM 2437 N N . SER A 1 309 ? 5.459 -3.646 17.706 1.00 86.44 309 SER A N 1
ATOM 2438 C CA . SER A 1 309 ? 5.093 -2.306 17.234 1.00 86.44 309 SER A CA 1
ATOM 2439 C C . SER A 1 309 ? 3.629 -1.963 17.535 1.00 86.44 309 SER A C 1
ATOM 2441 O O . SER A 1 309 ? 3.331 -0.839 17.934 1.00 86.44 309 SER A O 1
ATOM 2443 N N . LEU A 1 310 ? 2.715 -2.932 17.406 1.00 85.50 310 LEU A N 1
ATOM 2444 C CA . LEU A 1 310 ? 1.304 -2.747 17.761 1.00 85.50 310 LEU A CA 1
ATOM 2445 C C . LEU A 1 310 ? 1.109 -2.568 19.275 1.00 85.50 310 LEU A C 1
ATOM 2447 O O . LEU A 1 310 ? 0.375 -1.668 19.682 1.00 85.50 310 LEU A O 1
ATOM 2451 N N . SER A 1 311 ? 1.796 -3.363 20.103 1.00 86.50 311 SER A N 1
ATOM 2452 C CA . SER A 1 311 ? 1.799 -3.216 21.567 1.00 86.50 311 SER A CA 1
ATOM 2453 C C . SER A 1 311 ? 2.324 -1.851 22.012 1.00 86.50 311 SER A C 1
ATOM 2455 O O . SER A 1 311 ? 1.747 -1.230 22.897 1.00 86.50 311 SER A O 1
ATOM 2457 N N . GLN A 1 312 ? 3.379 -1.332 21.375 1.00 84.75 312 GLN A N 1
ATOM 2458 C CA . GLN A 1 312 ? 3.906 0.001 21.688 1.00 84.75 312 GLN A CA 1
ATOM 2459 C C . GLN A 1 312 ? 2.898 1.116 21.383 1.00 84.75 312 GLN A C 1
ATOM 2461 O O . GLN A 1 312 ? 2.785 2.060 22.161 1.00 84.75 312 GLN A O 1
ATOM 2466 N N . LEU A 1 313 ? 2.162 1.012 20.271 1.00 82.00 313 LEU A N 1
ATOM 2467 C CA . LEU A 1 313 ? 1.215 2.050 19.861 1.00 82.00 313 LEU A CA 1
ATOM 2468 C C . LEU A 1 313 ? -0.085 2.027 20.677 1.00 82.00 313 LEU A C 1
ATOM 2470 O O . LEU A 1 313 ? -0.650 3.079 20.975 1.00 82.00 313 LEU A O 1
ATOM 2474 N N . TRP A 1 314 ? -0.588 0.838 21.008 1.00 84.88 314 TRP A N 1
ATOM 2475 C CA . TRP A 1 314 ? -1.884 0.677 21.674 1.00 84.88 314 TRP A CA 1
ATOM 2476 C C . TRP A 1 314 ? -1.785 0.368 23.174 1.00 84.88 314 TRP A C 1
ATOM 2478 O O . TRP A 1 314 ? -2.817 0.328 23.844 1.00 84.88 314 TRP A O 1
ATOM 2488 N N . GLY A 1 315 ? -0.567 0.218 23.699 1.00 80.56 315 GLY A N 1
ATOM 2489 C CA . GLY A 1 315 ? -0.286 -0.244 25.056 1.00 80.56 315 GLY A CA 1
ATOM 2490 C C . GLY A 1 315 ? -0.468 -1.759 25.202 1.00 80.56 315 GLY A C 1
ATOM 2491 O O . GLY A 1 315 ? -1.223 -2.383 24.459 1.00 80.56 315 GLY A O 1
ATOM 2492 N N . ASP A 1 316 ? 0.171 -2.349 26.216 1.00 65.56 316 ASP A N 1
ATOM 2493 C CA . ASP A 1 316 ? 0.014 -3.769 26.591 1.00 65.56 316 ASP A CA 1
ATOM 2494 C C . ASP A 1 316 ? -1.366 -4.090 27.209 1.00 65.56 316 ASP A C 1
ATOM 2496 O O . ASP A 1 316 ? -1.555 -5.137 27.826 1.00 65.56 316 ASP A O 1
ATOM 2500 N N . GLY A 1 317 ? -2.338 -3.181 27.069 1.00 51.53 317 GLY A N 1
ATOM 2501 C CA . GLY A 1 317 ? -3.708 -3.375 27.526 1.00 51.53 317 GLY A CA 1
ATOM 2502 C C .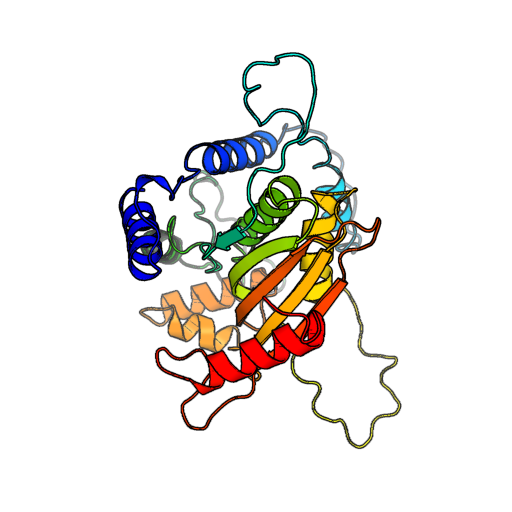 GLY A 1 317 ? -4.368 -4.498 26.736 1.00 51.53 317 GLY A C 1
ATOM 2503 O O . GLY A 1 317 ? -4.783 -4.283 25.600 1.00 51.53 317 GLY A O 1
ATOM 2504 N N . GLU A 1 318 ? -4.389 -5.676 27.360 1.00 43.16 318 GLU A N 1
ATOM 2505 C CA . GLU A 1 318 ? -5.031 -6.938 26.983 1.00 43.16 318 GLU A CA 1
ATOM 2506 C C . GLU A 1 318 ? -6.015 -6.850 25.800 1.00 43.16 318 GLU A C 1
ATOM 2508 O O . GLU A 1 318 ? -7.072 -6.220 25.874 1.00 43.16 318 GLU A O 1
ATOM 2513 N N . ARG A 1 319 ? -5.672 -7.563 24.722 1.00 42.44 319 ARG A N 1
ATOM 2514 C CA . ARG A 1 319 ? -6.642 -8.192 23.821 1.00 42.44 319 ARG A CA 1
ATOM 2515 C C . ARG A 1 319 ? -6.606 -9.693 24.040 1.00 42.44 319 ARG A C 1
ATOM 2517 O O . ARG A 1 319 ? -5.475 -10.226 24.122 1.00 42.44 319 ARG A O 1
#

Secondary structure (DSSP, 8-state):
-HHHHHHHHHHHHHTT--GGG-----HHHHHHHHHHHHTT----------------TTHHHHHHHHTT---TTSS------S-------BSEEEE----B-PPPP-TTS-S-------TT--------HHHHHHHHHHHHHHHB--SSS-HHHHHHHHHHHHHB-TTT-EEEEEEEEESPPPP----SS---GGGS---S---HHHHHHHHHHHH-TT-EEEEEEEEESSPEEHHHHHHHH-SSHHHHHHHHHHHHHTT--EEEEEEEEEEEESSS--EEEEEEEEPEETTEETTSTT-HHHHHHHHHHHHHHH-S---

Foldseek 3Di:
DVVVVVVVQVVCVVVVHDPVRDDDPPPQVVLVVVVVVVVPDDPPPDDDDDDDDDDDPPVPVVVVVVVPQDPPPRDPPDDDPPDDPLCLPALEDEEEAQQDQAADQPVPPPDDDPDDPDPPPDDPDDQPSVLSVVSCVVCPDRRQCYNRSCVRVLVCLLVQLSNADQAFRKYKYWYKFFPADAPPPVPVDDPDPPPPPPPDDPHSQSVSLVSNCSRDVFWEKEKEKEWENDFDFQLRVLVVSDPDPSSSVVSSVSCVVSVGGTMTTIMMMMTTHNDRDGYHYHYDYQYADPVGGCPDPPNVVVVVVVVVVVCVRPPPPDD

Organism: NCBI:txid420275